Protein AF-A0A9W9ZV77-F1 (afdb_monomer)

Secondary structure (DSSP, 8-state):
--STTHHHHHHHHHHHHHHHHHHHHHHT---HIIIIIHHHH-B-TTT--BSSS-HHHHHHHHHHHHHIIIIIIHHHHHHHHHHHHHHHHHHHHHHHHHHHHHHHHHHHHHS-HHHHHHH--S-----TT---TTHHHHHHHHHH--GGGGG-SS---------HHHHHHHHHHHHHHHHHHHHHHHHHHHHHHHHHHHHHHHHHHT-SSSSSS---------

Organism: NCBI:txid174260

pLDDT: mean 73.41, std 17.07, range [33.72, 95.62]

InterPro domains:
  IPR005821 Ion transport domain [PF00520] (16-92)

Foldseek 3Di:
DPPVVVVVVVVVVVVVVVVVVVVCVLVVDDPCCVPQVVQQVDQDPPPSQRSPNDSVVVVVVSVVSCCCSVPVVVCVVVVVVVVVVVVCVVCVLVVLVVVVVVVVVVVLVPDDPVVCVVPDDPDDDDDPPDDDPCVVVVVVVCVVDVCPVSPPDDDPDPDPPPDPPVCVVVVVVVVVVVVVVVVVVVVVVVVVVVVVVVVVVVVVVVPDDPPPPDDDDDDDDD

Mean predicted aligned error: 20.55 Å

Sequence (222 aa):
MSFLNLLPRIRSTLCFWSLAKTFMMMMGEIDYGTIIVEAKDQSSQETRAPLAPIPGFSATIVCLFCMMVSVLLMNLLVGLAVGDIDSIQRNANMRRLAMQVEFATDIDQRYPRWLRRYFQRSVLVLKPNGKKPLAFLYRMNKMLFPTSDILKEGGNSDDVEEDERGKNNVSAEVAKQREQIKFLQKTVEDQSRLLQEISRQLKQAARPVDTAVNSGQVEIIL

Solvent-accessible surface area (backbone atoms only — not comparable to full-atom values): 13633 Å² total; per-residue (Å²): 133,73,74,78,69,44,58,66,55,52,54,50,52,52,52,50,51,52,52,51,52,53,49,42,39,62,77,65,59,69,66,60,58,67,67,52,56,48,27,65,71,44,55,45,92,89,71,76,47,53,72,46,85,54,62,71,60,52,51,50,52,51,52,54,50,48,49,46,42,65,54,48,48,50,51,49,53,50,50,50,51,49,53,54,48,54,58,48,60,76,43,41,60,60,52,51,51,51,52,52,52,51,52,52,48,56,49,58,71,70,50,58,72,70,57,53,63,72,69,65,68,97,74,84,87,83,63,93,86,56,87,63,89,56,51,63,59,53,55,54,47,45,72,76,53,76,66,74,76,79,75,78,73,86,72,101,64,97,71,88,80,72,53,71,65,58,53,51,52,51,51,52,51,52,52,52,51,55,52,52,50,53,52,51,52,51,52,51,50,53,51,51,52,51,53,51,51,52,52,50,49,50,58,52,68,68,64,73,79,86,88,80,82,86,88,78,89,85,92,82,90,133

Radius of gyration: 41.05 Å; Cα contacts (8 Å, |Δi|>4): 43; chains: 1; bounding box: 77×138×76 Å

Structure (mmCIF, N/CA/C/O backbone):
data_AF-A0A9W9ZV77-F1
#
_entry.id   AF-A0A9W9ZV77-F1
#
loop_
_atom_site.group_PDB
_atom_site.id
_atom_site.type_symbol
_atom_site.label_atom_id
_atom_site.label_alt_id
_atom_site.label_comp_id
_atom_site.label_asym_id
_atom_site.label_entity_id
_atom_site.label_seq_id
_atom_site.pdbx_PDB_ins_code
_atom_site.Cartn_x
_atom_site.Cartn_y
_atom_site.Cartn_z
_atom_site.occupancy
_atom_site.B_iso_or_equiv
_atom_site.auth_seq_id
_atom_site.auth_comp_id
_atom_site.auth_asym_id
_atom_site.auth_atom_id
_atom_site.pdbx_PDB_model_num
ATOM 1 N N . MET A 1 1 ? -9.131 50.337 20.525 1.00 52.34 1 MET A N 1
ATOM 2 C CA . MET A 1 1 ? -9.222 49.719 19.180 1.00 52.34 1 MET A CA 1
ATOM 3 C C . MET A 1 1 ? -8.723 48.264 19.110 1.00 52.34 1 MET A C 1
ATOM 5 O O . MET A 1 1 ? -8.832 47.668 18.049 1.00 52.34 1 MET A O 1
ATOM 9 N N . SER A 1 2 ? -8.250 47.636 20.199 1.00 57.94 2 SER A N 1
ATOM 10 C CA . SER A 1 2 ? -7.632 46.291 20.126 1.00 57.94 2 SER A CA 1
ATOM 11 C C . SER A 1 2 ? -8.557 45.108 20.467 1.00 57.94 2 SER A C 1
ATOM 13 O O . SER A 1 2 ? -8.234 43.977 20.125 1.00 57.94 2 SER A O 1
ATOM 15 N N . PHE A 1 3 ? -9.717 45.339 21.095 1.00 57.66 3 PHE A N 1
ATOM 16 C CA . PHE A 1 3 ? -10.619 44.260 21.542 1.00 57.66 3 PHE A CA 1
ATOM 17 C C . PHE A 1 3 ? -11.540 43.708 20.433 1.00 57.66 3 PHE A C 1
ATOM 19 O O . PHE A 1 3 ? -11.953 42.554 20.497 1.00 57.66 3 PHE A O 1
ATOM 26 N N . LEU A 1 4 ? -11.820 44.490 19.378 1.00 59.72 4 LEU A N 1
ATOM 27 C CA . LEU A 1 4 ? -12.745 44.092 18.302 1.00 59.72 4 LEU A CA 1
ATOM 28 C C . LEU A 1 4 ? -12.129 43.127 17.266 1.00 59.72 4 LEU A C 1
ATOM 30 O O . LEU A 1 4 ? -12.860 42.422 16.580 1.00 59.72 4 LEU A O 1
ATOM 34 N N . ASN A 1 5 ? -10.795 43.052 17.181 1.00 61.06 5 ASN A N 1
ATOM 35 C CA . ASN A 1 5 ? -10.079 42.167 16.248 1.00 61.06 5 ASN A CA 1
ATOM 36 C C . ASN A 1 5 ? -9.784 40.769 16.828 1.00 61.06 5 ASN A C 1
ATOM 38 O O . ASN A 1 5 ? -9.272 39.904 16.116 1.00 61.06 5 ASN A O 1
ATOM 42 N N . LEU A 1 6 ? -10.101 40.525 18.106 1.00 61.94 6 LEU A N 1
ATOM 43 C CA . LEU A 1 6 ? -9.799 39.255 18.778 1.00 61.94 6 LEU A CA 1
ATOM 44 C C . LEU A 1 6 ? -10.917 38.212 18.609 1.00 61.94 6 LEU A C 1
ATOM 46 O O . LEU A 1 6 ? -10.635 37.022 18.490 1.00 61.94 6 LEU A O 1
ATOM 50 N N . LEU A 1 7 ? -12.177 38.651 18.527 1.00 64.69 7 LEU A N 1
ATOM 51 C CA . LEU A 1 7 ? -13.347 37.779 18.356 1.00 64.69 7 LEU A CA 1
ATOM 52 C C . LEU A 1 7 ? -13.276 36.852 17.123 1.00 64.69 7 LEU A C 1
ATOM 54 O O . LEU A 1 7 ? -13.513 35.652 17.291 1.00 64.69 7 LEU A O 1
ATOM 58 N N . PRO A 1 8 ? -12.908 37.316 15.907 1.00 64.25 8 PRO A N 1
ATOM 59 C CA . PRO A 1 8 ? -12.785 36.416 14.758 1.00 64.25 8 PRO A CA 1
ATOM 60 C C . PRO A 1 8 ? -11.608 35.440 14.898 1.00 64.25 8 PRO A C 1
ATOM 62 O O . PRO A 1 8 ? -11.698 34.309 14.423 1.00 64.25 8 PRO A O 1
ATOM 65 N N . ARG A 1 9 ? -10.529 35.839 15.588 1.00 64.81 9 ARG A N 1
ATOM 66 C CA . ARG A 1 9 ? -9.346 34.996 15.823 1.00 64.81 9 ARG A CA 1
ATOM 67 C C . ARG A 1 9 ? -9.614 33.886 16.841 1.00 64.81 9 ARG A C 1
ATOM 69 O O . ARG A 1 9 ? -9.134 32.778 16.658 1.00 64.81 9 ARG A O 1
ATOM 76 N N . ILE A 1 10 ? -10.399 34.168 17.879 1.00 67.25 10 ILE A N 1
ATOM 77 C CA . ILE A 1 10 ? -10.813 33.172 18.880 1.00 67.25 10 ILE A CA 1
ATOM 78 C C . ILE A 1 10 ? -11.815 32.187 18.265 1.00 67.25 10 ILE A C 1
ATOM 80 O O . ILE A 1 10 ? -11.724 30.980 18.470 1.00 67.25 10 ILE A O 1
ATOM 84 N N . ARG A 1 11 ? -12.757 32.682 17.454 1.00 69.31 11 ARG A N 1
ATOM 85 C CA . ARG A 1 11 ? -13.759 31.834 16.797 1.00 69.31 11 ARG A CA 1
ATOM 86 C C . ARG A 1 11 ? -13.139 30.893 15.756 1.00 69.31 11 ARG A C 1
ATOM 88 O O . ARG A 1 11 ? -13.587 29.753 15.641 1.00 69.31 11 ARG A O 1
ATOM 95 N N . SER A 1 12 ? -12.097 31.323 15.038 1.00 72.50 12 SER A N 1
ATOM 96 C CA . SER A 1 12 ? -11.388 30.459 14.085 1.00 72.50 12 SER A CA 1
ATOM 97 C C . SER A 1 12 ? -10.532 29.390 14.770 1.00 72.50 12 SER A C 1
ATOM 99 O O . SER A 1 12 ? -10.535 28.244 14.321 1.00 72.50 12 SER A O 1
ATOM 101 N N . THR A 1 13 ? -9.860 29.708 15.884 1.00 78.69 13 THR A N 1
ATOM 102 C CA . THR A 1 13 ? -9.089 28.712 16.648 1.00 78.69 13 THR A CA 1
ATOM 103 C C . THR A 1 13 ? -9.984 27.678 17.326 1.00 78.69 13 THR A C 1
ATOM 105 O O . THR A 1 13 ? -9.620 26.506 17.350 1.00 78.69 13 THR A O 1
ATOM 108 N N . LEU A 1 14 ? -11.172 28.070 17.801 1.00 79.75 14 LEU A N 1
ATOM 109 C CA . LEU A 1 14 ? -12.192 27.156 18.336 1.00 79.75 14 LEU A CA 1
ATOM 110 C C . LEU A 1 14 ? -12.696 26.166 17.274 1.00 79.75 14 LEU A C 1
ATOM 112 O O . LEU A 1 14 ? -12.783 24.971 17.543 1.00 79.75 14 LEU A O 1
ATOM 116 N N . CYS A 1 15 ? -12.976 26.647 16.057 1.00 83.00 15 CYS A N 1
ATOM 117 C CA . CYS A 1 15 ? -13.369 25.791 14.930 1.00 83.00 15 CYS A CA 1
ATOM 118 C C . CYS A 1 15 ? -12.255 24.822 14.518 1.00 83.00 15 CYS A C 1
ATOM 120 O O . CYS A 1 15 ? -12.512 23.652 14.243 1.00 83.00 15 CYS A O 1
ATOM 122 N N . PHE A 1 16 ? -11.005 25.290 14.492 1.00 87.50 16 PHE A N 1
ATOM 123 C CA . PHE A 1 16 ? -9.868 24.417 14.215 1.00 87.50 16 PHE A CA 1
ATOM 124 C C . PHE A 1 16 ? -9.719 23.333 15.289 1.00 87.50 16 PHE A C 1
ATOM 126 O O . PHE A 1 16 ? -9.552 22.162 14.960 1.00 87.50 16 PHE A O 1
ATOM 133 N N . TRP A 1 17 ? -9.858 23.699 16.566 1.00 84.81 17 TRP A N 1
ATOM 134 C CA . TRP A 1 17 ? -9.823 22.752 17.679 1.00 84.81 17 TRP A CA 1
ATOM 135 C C . TRP A 1 17 ? -10.943 21.712 17.612 1.00 84.81 17 TRP A C 1
ATOM 137 O O . TRP A 1 17 ? -10.690 20.535 17.866 1.00 84.81 17 TRP A O 1
ATOM 147 N N . SER A 1 18 ? -12.162 22.105 17.230 1.00 84.38 18 SER A N 1
ATOM 148 C CA . SER A 1 18 ? -13.260 21.149 17.063 1.00 84.38 18 SER A CA 1
ATOM 149 C C . SER A 1 18 ? -13.019 20.204 15.885 1.00 84.38 18 SER A C 1
ATOM 151 O O . SER A 1 18 ? -13.226 19.004 16.029 1.00 84.38 18 SER A O 1
ATOM 153 N N . LEU A 1 19 ? -12.518 20.713 14.751 1.00 86.75 19 LEU A N 1
ATOM 154 C CA . LEU A 1 19 ? -12.163 19.888 13.589 1.00 86.75 19 LEU A CA 1
ATOM 155 C C . LEU A 1 19 ? 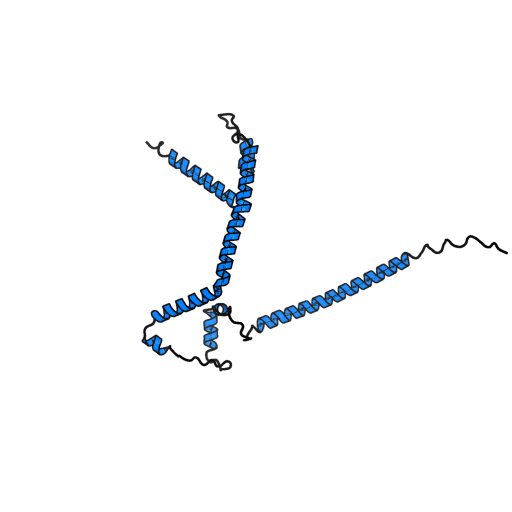-11.046 18.893 13.918 1.00 86.75 19 LEU A C 1
ATOM 157 O O . LEU A 1 19 ? -11.154 17.716 13.583 1.00 86.75 19 LEU A O 1
ATOM 161 N N . ALA A 1 20 ? -10.004 19.345 14.617 1.00 87.56 20 ALA A N 1
ATOM 162 C CA . ALA A 1 20 ? -8.919 18.484 15.071 1.00 87.56 20 ALA A CA 1
ATOM 163 C C . ALA A 1 20 ? -9.427 17.399 16.034 1.00 87.56 20 ALA A C 1
ATOM 165 O O . ALA A 1 20 ? -9.044 16.238 15.905 1.00 87.56 20 ALA A O 1
ATOM 166 N N . LYS A 1 21 ? -10.345 17.741 16.950 1.00 84.62 21 LYS A N 1
ATOM 167 C CA . LYS A 1 21 ? -10.961 16.767 17.863 1.00 84.62 21 LYS A CA 1
ATOM 168 C C . LYS A 1 21 ? -11.800 15.727 17.113 1.00 84.62 21 LYS A C 1
ATOM 170 O O . LYS A 1 21 ? -11.692 14.545 17.420 1.00 84.62 21 LYS A O 1
ATOM 175 N N . THR A 1 22 ? -12.572 16.124 16.098 1.00 85.75 22 THR A N 1
ATOM 176 C CA . THR A 1 22 ? -13.299 15.180 15.228 1.00 85.75 22 THR A CA 1
ATOM 177 C C . THR A 1 22 ? -12.348 14.301 14.409 1.00 85.75 22 THR A C 1
ATOM 179 O O . THR A 1 22 ? -12.639 13.128 14.196 1.00 85.75 22 THR A O 1
ATOM 182 N N . PHE A 1 23 ? -11.194 14.824 13.988 1.00 86.56 23 PHE A N 1
ATOM 183 C CA . PHE A 1 23 ? -10.181 14.047 13.270 1.00 86.56 23 PHE A CA 1
ATOM 184 C C . PHE A 1 23 ? -9.497 13.000 14.163 1.00 86.56 23 PHE A C 1
ATOM 186 O O . PHE A 1 23 ? -9.336 11.855 13.749 1.00 86.56 23 PHE A O 1
ATOM 193 N N . MET A 1 24 ? -9.169 13.348 15.411 1.00 85.75 24 MET A N 1
ATOM 194 C CA . MET A 1 24 ? -8.685 12.374 16.403 1.00 85.75 24 MET A CA 1
ATOM 195 C C . MET A 1 24 ? -9.738 11.300 16.694 1.00 85.75 24 MET A C 1
ATOM 197 O O . MET A 1 24 ? -9.433 10.108 16.708 1.00 85.75 24 MET A O 1
ATOM 201 N N . MET A 1 25 ? -11.005 11.711 16.794 1.00 85.62 25 MET A N 1
ATOM 202 C CA . MET A 1 25 ? -12.133 10.788 16.910 1.00 85.62 25 MET A CA 1
ATOM 203 C C . MET A 1 25 ? -12.244 9.856 15.688 1.00 85.62 25 MET A C 1
ATOM 205 O O . MET A 1 25 ? -12.611 8.694 15.840 1.00 85.62 25 MET A O 1
ATOM 209 N N . MET A 1 26 ? -11.865 10.328 14.490 1.00 83.88 26 MET A N 1
ATOM 210 C CA . MET A 1 26 ? -11.776 9.512 13.273 1.00 83.88 26 MET A CA 1
ATOM 211 C C . MET A 1 26 ? -10.620 8.508 13.256 1.00 83.88 26 MET A C 1
ATOM 213 O O . MET A 1 26 ? -10.779 7.437 12.671 1.00 83.88 26 MET A O 1
ATOM 217 N N . MET A 1 27 ? -9.488 8.806 13.899 1.00 84.81 27 MET A N 1
ATOM 218 C CA . MET A 1 27 ? -8.401 7.832 14.076 1.00 84.81 27 MET A CA 1
ATOM 219 C C . MET A 1 27 ? -8.752 6.710 15.065 1.00 84.81 27 MET A C 1
ATOM 221 O O . MET A 1 27 ? -8.044 5.708 15.118 1.00 84.81 27 MET A O 1
ATOM 225 N N . GLY A 1 28 ? -9.849 6.851 15.816 1.00 79.50 28 GLY A N 1
ATOM 226 C CA . GLY A 1 28 ? -10.309 5.870 16.801 1.00 79.50 28 GLY A CA 1
ATOM 227 C C . GLY A 1 28 ? -10.110 6.301 18.254 1.00 79.50 28 GLY A C 1
ATOM 228 O O . GLY A 1 28 ? -10.489 5.559 19.157 1.00 79.50 28 GLY A O 1
ATOM 229 N N . GLU A 1 29 ? -9.576 7.500 18.506 1.00 80.94 29 GLU A N 1
ATOM 230 C CA . GLU A 1 29 ? -9.468 8.057 19.856 1.00 80.94 29 GLU A CA 1
ATOM 231 C C . GLU A 1 29 ? -10.780 8.752 20.250 1.00 80.94 29 GLU A C 1
ATOM 233 O O . GLU A 1 29 ? -10.989 9.944 20.014 1.00 80.94 29 GLU A O 1
ATOM 238 N N . ILE A 1 30 ? -11.701 7.986 20.842 1.00 81.00 30 ILE A N 1
ATOM 239 C CA . ILE A 1 30 ? -12.976 8.499 21.358 1.00 81.00 30 ILE A CA 1
ATOM 240 C C . ILE A 1 30 ? -12.913 8.578 22.882 1.00 81.00 30 ILE A C 1
ATOM 242 O O . ILE A 1 30 ? -12.961 7.565 23.576 1.00 81.00 30 ILE A O 1
ATOM 246 N N . ASP A 1 31 ? -12.891 9.796 23.413 1.00 78.81 31 ASP A N 1
ATOM 247 C CA . ASP A 1 31 ? -13.000 10.040 24.851 1.00 78.81 31 ASP A CA 1
ATOM 248 C C . ASP A 1 31 ? -14.469 10.228 25.263 1.00 78.81 31 ASP A C 1
ATOM 250 O O . ASP A 1 31 ? -14.969 11.337 25.437 1.00 78.81 31 ASP A O 1
ATOM 254 N N . TYR A 1 32 ? -15.201 9.118 25.363 1.00 73.12 32 TYR A N 1
ATOM 255 C CA . TYR A 1 32 ? -16.627 9.129 25.715 1.00 73.12 32 TYR A CA 1
ATOM 256 C C . TYR A 1 32 ? -16.893 9.697 27.123 1.00 73.12 32 TYR A C 1
ATOM 258 O O . TYR A 1 32 ? -17.949 10.292 27.367 1.00 73.12 32 TYR A O 1
ATOM 266 N N . GLY A 1 33 ? -15.933 9.531 28.040 1.00 69.75 33 GLY A N 1
ATOM 267 C CA . GLY A 1 33 ? -16.035 9.985 29.426 1.00 69.75 33 GLY A CA 1
ATOM 268 C C . GLY A 1 33 ? -16.170 11.502 29.520 1.00 69.75 33 GLY A C 1
ATOM 269 O O . GLY A 1 33 ? -17.106 11.997 30.147 1.00 69.75 33 GLY A O 1
ATOM 270 N N . THR A 1 34 ? -15.316 12.241 28.818 1.00 69.44 34 THR A N 1
ATOM 271 C CA . THR A 1 34 ? -15.355 13.712 28.854 1.00 69.44 34 THR A CA 1
ATOM 272 C C . THR A 1 34 ? -16.500 14.302 28.027 1.00 69.44 34 THR A C 1
ATOM 274 O O . THR A 1 34 ? -17.020 15.366 28.353 1.00 69.44 34 THR A O 1
ATOM 277 N N . ILE A 1 35 ? -16.948 13.614 26.967 1.00 72.31 35 ILE A N 1
ATOM 278 C CA . ILE A 1 35 ? -17.969 14.147 26.046 1.00 72.31 35 ILE A CA 1
ATOM 279 C C . ILE A 1 35 ? -19.396 13.978 26.592 1.00 72.31 35 ILE A C 1
ATOM 281 O O . ILE A 1 35 ? -20.229 14.859 26.384 1.00 72.31 35 ILE A O 1
ATOM 285 N N . ILE A 1 36 ? -19.708 12.856 27.257 1.00 68.81 36 ILE A N 1
ATOM 286 C CA . ILE A 1 36 ? -21.085 12.545 27.693 1.00 68.81 36 ILE A CA 1
ATOM 287 C C . ILE A 1 36 ? -21.219 12.438 29.212 1.00 68.81 36 ILE A C 1
ATOM 289 O O . ILE A 1 36 ? -22.209 12.926 29.755 1.00 68.81 36 ILE A O 1
ATOM 293 N N . VAL A 1 37 ? -20.264 11.810 29.905 1.00 66.19 37 VAL A N 1
ATOM 294 C CA . VAL A 1 37 ? -20.368 11.594 31.361 1.00 66.19 37 VAL A CA 1
ATOM 295 C C . VAL A 1 37 ? -20.084 12.895 32.106 1.00 66.19 37 VAL A C 1
ATOM 297 O O . VAL A 1 37 ? -20.903 13.340 32.905 1.00 66.19 37 VAL A O 1
ATOM 300 N N . GLU A 1 38 ? -18.997 13.577 31.761 1.00 64.69 38 GLU A N 1
ATOM 301 C CA . GLU A 1 38 ? -18.629 14.848 32.388 1.00 64.69 38 GLU A CA 1
ATOM 302 C C . GLU A 1 38 ? -19.576 15.998 31.992 1.00 64.69 38 GLU A C 1
ATOM 304 O O . GLU A 1 38 ? -19.940 16.824 32.826 1.00 64.69 38 GLU A O 1
ATOM 309 N N . ALA A 1 39 ? -20.094 15.996 30.758 1.00 63.81 39 ALA A N 1
ATOM 310 C CA . ALA A 1 39 ? -21.102 16.959 30.292 1.00 63.81 39 ALA A CA 1
ATOM 311 C C . ALA A 1 39 ? -22.500 16.765 30.918 1.00 63.81 39 ALA A C 1
ATOM 313 O O . ALA A 1 39 ? -23.345 17.661 30.839 1.00 63.81 39 ALA A O 1
ATOM 314 N N . LYS A 1 40 ? -22.764 15.592 31.511 1.00 57.84 40 LYS A N 1
ATOM 315 C CA . LYS A 1 40 ? -23.997 15.300 32.255 1.00 57.84 40 LYS A CA 1
ATOM 316 C C . LYS A 1 40 ? -23.913 15.795 33.702 1.00 57.84 40 LYS A C 1
ATOM 318 O O . LYS A 1 40 ? -24.926 16.251 34.228 1.00 57.84 40 LYS A O 1
ATOM 323 N N . ASP A 1 41 ? -22.728 15.728 34.307 1.00 57.75 41 ASP A N 1
ATOM 324 C CA . ASP A 1 41 ? -22.494 16.124 35.701 1.00 57.75 41 ASP A CA 1
ATOM 325 C C . ASP A 1 41 ? -22.128 17.615 35.847 1.00 57.75 41 ASP A C 1
ATOM 327 O O . ASP A 1 41 ? -22.391 18.223 36.887 1.00 57.75 41 ASP A O 1
ATOM 331 N N . GLN A 1 42 ? -21.592 18.250 34.798 1.00 54.41 42 GLN A N 1
ATOM 332 C CA . GLN A 1 42 ? -21.339 19.691 34.779 1.00 54.41 42 GLN A CA 1
ATOM 333 C C . GLN A 1 42 ? -22.616 20.475 34.428 1.00 54.41 42 GLN A C 1
ATOM 335 O O . GLN A 1 42 ? -23.046 20.553 33.277 1.00 54.41 42 GLN A O 1
ATOM 340 N N . SER A 1 43 ? -23.217 21.106 35.439 1.00 52.75 43 SER A N 1
ATOM 341 C CA . SER A 1 43 ? -24.228 22.153 35.264 1.00 52.75 43 SER A CA 1
ATOM 342 C C . SER A 1 43 ? -23.546 23.518 35.249 1.00 52.75 43 SER A C 1
ATOM 344 O O . SER A 1 43 ? -22.794 23.858 36.161 1.00 52.75 43 SER A O 1
ATOM 346 N N . SER A 1 44 ? -23.848 24.336 34.242 1.00 49.53 44 SER A N 1
ATOM 347 C CA . SER A 1 44 ? -23.359 25.716 34.151 1.00 49.53 44 SER A CA 1
ATOM 348 C C . SER A 1 44 ? -23.764 26.532 35.394 1.00 49.53 44 SER A C 1
ATOM 350 O O . SER A 1 44 ? -24.949 26.652 35.718 1.00 49.53 44 SER A O 1
ATOM 352 N N . GLN A 1 45 ? -22.770 27.090 36.100 1.00 49.16 45 GLN A N 1
ATOM 353 C CA . GLN A 1 45 ? -22.944 27.798 37.379 1.00 49.16 45 GLN A CA 1
ATOM 354 C C . GLN A 1 45 ? -23.774 29.092 37.250 1.00 49.16 45 GLN A C 1
ATOM 356 O O . GLN A 1 45 ? -24.348 29.543 38.237 1.00 49.16 45 GLN A O 1
ATOM 361 N N . GLU A 1 46 ? -23.915 29.643 36.038 1.00 53.38 46 GLU A N 1
ATOM 362 C CA . GLU A 1 46 ? -24.690 30.868 35.786 1.00 53.38 46 GLU A CA 1
ATOM 363 C C . GLU A 1 46 ? -26.113 30.642 35.246 1.00 53.38 46 GLU A C 1
ATOM 365 O O . GLU A 1 46 ? -26.951 31.527 35.382 1.00 53.38 46 GLU A O 1
ATOM 370 N N . THR A 1 47 ? -26.437 29.491 34.638 1.00 52.25 47 THR A N 1
ATOM 371 C CA . THR A 1 47 ? -27.742 29.294 33.952 1.00 52.25 47 THR A CA 1
ATOM 372 C C . THR A 1 47 ? -28.530 28.066 34.435 1.00 52.25 47 THR A C 1
ATOM 374 O O . THR A 1 47 ? -29.701 27.933 34.090 1.00 52.25 47 THR A O 1
ATOM 377 N N . ARG A 1 48 ? -27.954 27.172 35.264 1.00 48.56 48 ARG A N 1
ATOM 378 C CA . ARG A 1 48 ? -28.587 25.893 35.688 1.00 48.56 48 ARG A CA 1
ATOM 379 C C . ARG A 1 48 ? -29.099 25.031 34.520 1.00 48.56 48 ARG A C 1
ATOM 381 O O . ARG A 1 48 ? -29.966 24.180 34.704 1.00 48.56 48 ARG A O 1
ATOM 388 N N . ALA A 1 49 ? -28.570 25.246 33.318 1.00 50.34 49 ALA A N 1
ATOM 389 C CA . ALA A 1 49 ? -28.887 24.434 32.158 1.00 50.34 49 ALA A CA 1
ATOM 390 C C . ALA A 1 49 ? -27.847 23.305 32.041 1.00 50.34 49 ALA A C 1
ATOM 392 O O . ALA A 1 49 ? -26.641 23.588 32.128 1.00 50.34 49 ALA A O 1
ATOM 393 N N . PRO A 1 50 ? -28.282 22.045 31.851 1.00 56.34 50 PRO A N 1
ATOM 394 C CA . PRO A 1 50 ? -27.371 20.941 31.579 1.00 56.34 50 PRO A CA 1
ATOM 395 C C . PRO A 1 50 ? -26.628 21.194 30.259 1.00 56.34 50 PRO A C 1
ATOM 397 O O . PRO A 1 50 ? -27.250 21.560 29.260 1.00 56.34 50 PRO A O 1
ATOM 400 N N . LEU A 1 51 ? -25.303 20.995 30.248 1.00 60.09 51 LEU A N 1
ATOM 401 C CA . LEU A 1 51 ? -24.463 21.161 29.050 1.00 60.09 51 LEU A CA 1
ATOM 402 C C . LEU A 1 51 ? -24.888 20.212 27.915 1.00 60.09 51 LEU A C 1
ATOM 404 O O . LEU A 1 51 ? -24.783 20.560 26.739 1.00 60.09 51 LEU A O 1
ATOM 408 N N . ALA A 1 52 ? -25.432 19.045 28.267 1.00 62.16 52 ALA A N 1
ATOM 409 C CA . ALA A 1 52 ? -26.119 18.139 27.356 1.00 62.16 52 ALA A CA 1
ATOM 410 C C . ALA A 1 52 ? -27.644 18.186 27.601 1.00 62.16 52 ALA A C 1
ATOM 412 O O . ALA A 1 52 ? -28.144 17.453 28.458 1.00 62.16 52 ALA A O 1
ATOM 413 N N . PRO A 1 53 ? -28.418 18.993 26.849 1.00 60.03 53 PRO A N 1
ATOM 414 C CA . PRO A 1 53 ? -29.862 19.123 27.060 1.00 60.03 53 PRO A CA 1
ATOM 415 C C . PRO A 1 53 ? -30.638 17.808 26.851 1.00 60.03 53 PRO A C 1
ATOM 417 O O . PRO A 1 53 ? -31.722 17.656 27.407 1.00 60.03 53 PRO A O 1
ATOM 420 N N . ILE A 1 54 ? -30.090 16.845 26.086 1.00 67.12 54 ILE A N 1
ATOM 421 C CA . ILE A 1 54 ? -30.669 15.503 25.878 1.00 67.12 54 ILE A CA 1
ATOM 422 C C . ILE A 1 54 ? -29.546 14.443 25.762 1.00 67.12 54 ILE A C 1
ATOM 424 O O . ILE A 1 54 ? -29.044 14.192 24.660 1.00 67.12 54 ILE A O 1
ATOM 428 N N . PRO A 1 55 ? -29.142 13.774 26.860 1.00 69.31 55 PRO A N 1
ATOM 429 C CA . PRO A 1 55 ? -28.006 12.845 26.843 1.00 69.31 55 PRO A CA 1
ATOM 430 C C . PRO A 1 55 ? -28.248 11.596 25.977 1.00 69.31 55 PRO A C 1
ATOM 432 O O . PRO A 1 55 ? -27.323 11.117 25.326 1.00 69.31 55 PRO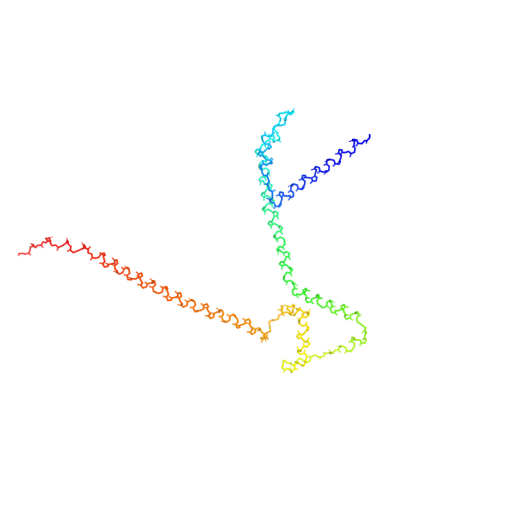 A O 1
ATOM 435 N N . GLY A 1 56 ? -29.488 11.095 25.901 1.00 76.62 56 GLY A N 1
ATOM 436 C CA . GLY A 1 56 ? -29.818 9.909 25.095 1.00 76.62 56 GLY A CA 1
ATOM 437 C C . GLY A 1 56 ? -29.715 10.141 23.582 1.00 76.62 56 GLY A C 1
ATOM 438 O O . GLY A 1 56 ? -29.201 9.297 22.847 1.00 76.62 56 GLY A O 1
ATOM 439 N N . PHE A 1 57 ? -30.145 11.314 23.111 1.00 80.56 57 PHE A N 1
ATOM 440 C CA . PHE A 1 57 ? -30.048 11.681 21.698 1.00 80.56 57 PHE A CA 1
ATOM 441 C C . PHE A 1 57 ? -28.590 11.927 21.282 1.00 80.56 57 PHE A C 1
ATOM 443 O O . PHE A 1 57 ? -28.155 11.426 20.247 1.00 80.56 57 PHE A O 1
ATOM 450 N N . SER A 1 58 ? -27.809 12.606 22.131 1.00 80.69 58 SER A N 1
ATOM 451 C CA . SER A 1 58 ? -26.371 12.820 21.907 1.00 80.69 58 SER A CA 1
ATOM 452 C C . SER A 1 58 ? -25.595 11.497 21.825 1.00 80.69 58 SER A C 1
ATOM 454 O O . SER A 1 58 ? -24.840 11.281 20.877 1.00 80.69 58 SER A O 1
ATOM 456 N N . ALA A 1 59 ? -25.854 10.556 22.742 1.00 80.94 59 ALA A N 1
ATOM 457 C CA . ALA A 1 59 ? -25.242 9.226 22.707 1.00 80.94 59 ALA A CA 1
ATOM 458 C C . ALA A 1 59 ? -25.598 8.445 21.429 1.00 80.94 59 ALA A C 1
ATOM 460 O O . ALA A 1 59 ? -24.743 7.769 20.856 1.00 80.94 5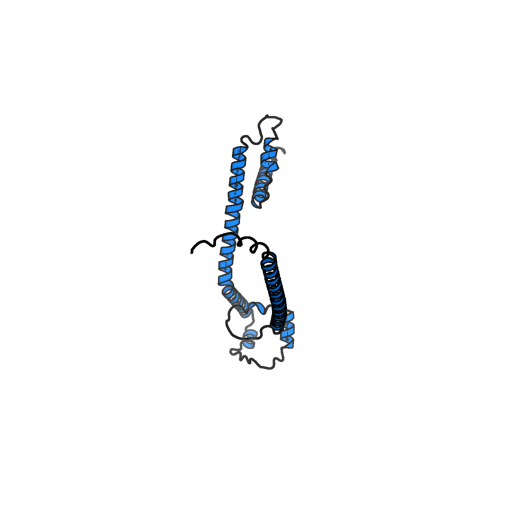9 ALA A O 1
ATOM 461 N N . THR A 1 60 ? -26.835 8.584 20.941 1.00 85.62 60 THR A N 1
ATOM 462 C CA . THR A 1 60 ? -27.281 7.956 19.686 1.00 85.62 60 THR A CA 1
ATOM 463 C C . THR A 1 60 ? -26.531 8.521 18.478 1.00 85.62 60 THR A C 1
ATOM 465 O O . THR A 1 60 ? -26.068 7.756 17.632 1.00 85.62 60 THR A O 1
ATOM 468 N N . ILE A 1 61 ? -26.351 9.845 18.412 1.00 85.69 61 ILE A N 1
ATOM 469 C CA . ILE A 1 61 ? -25.579 10.502 17.345 1.00 85.69 61 ILE A CA 1
ATOM 470 C C . ILE A 1 61 ? -24.113 10.063 17.379 1.00 85.69 61 ILE A C 1
ATOM 472 O O . ILE A 1 61 ? -23.560 9.730 16.334 1.00 85.69 61 ILE A O 1
ATOM 476 N N . VAL A 1 62 ? -23.492 10.023 18.562 1.00 83.25 62 VAL A N 1
ATOM 477 C CA . VAL A 1 62 ? -22.102 9.568 18.722 1.00 83.25 62 VAL A CA 1
ATOM 478 C C . VAL A 1 62 ? -21.951 8.111 18.283 1.00 83.25 62 VAL A C 1
ATOM 480 O O . VAL A 1 62 ? -21.029 7.799 17.538 1.00 83.25 62 VAL A O 1
ATOM 483 N N . CYS A 1 63 ? -22.880 7.229 18.658 1.00 85.00 63 CYS A N 1
ATOM 484 C CA . CYS A 1 63 ? -22.870 5.825 18.238 1.00 85.00 63 CYS A CA 1
ATOM 485 C C . CYS A 1 63 ? -22.980 5.670 16.709 1.00 85.00 63 CYS A C 1
ATOM 487 O O . CYS A 1 63 ? -22.186 4.951 16.099 1.00 85.00 63 CYS A O 1
ATOM 489 N N . LEU A 1 64 ? -23.912 6.392 16.074 1.00 87.69 64 LEU A N 1
ATOM 490 C CA . LEU A 1 64 ? -24.056 6.404 14.613 1.00 87.69 64 LEU A CA 1
ATOM 491 C C . LEU A 1 64 ? -22.814 6.961 13.911 1.00 87.69 64 LEU A C 1
ATOM 493 O O . LEU A 1 64 ? -22.381 6.407 12.900 1.00 87.69 64 LEU A O 1
ATOM 497 N N . PHE A 1 65 ? -22.224 8.027 14.452 1.00 86.38 65 PHE A N 1
ATOM 498 C CA . PHE A 1 65 ? -20.985 8.603 13.941 1.00 86.38 65 PHE A CA 1
ATOM 499 C C . PHE A 1 65 ? -19.827 7.600 14.018 1.00 86.38 65 PHE A C 1
ATOM 501 O O . PHE A 1 65 ? -19.138 7.396 13.020 1.00 86.38 65 PHE A O 1
ATOM 508 N N . CYS A 1 66 ? -19.661 6.908 15.151 1.00 83.62 66 CYS A N 1
ATOM 509 C CA . CYS A 1 66 ? -18.656 5.855 15.306 1.00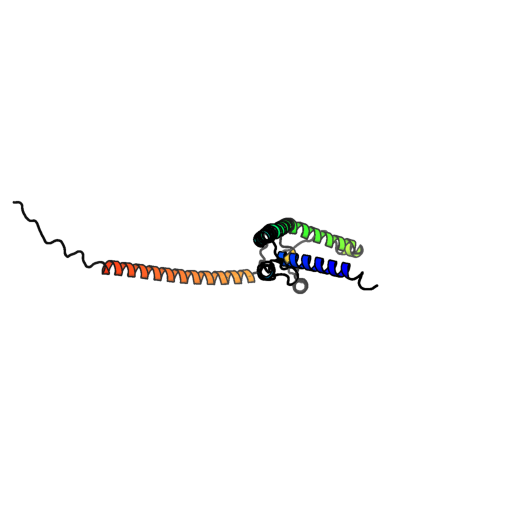 83.62 66 CYS A CA 1
ATOM 510 C C . CYS A 1 66 ? -18.882 4.705 14.320 1.00 83.62 66 CYS A C 1
ATOM 512 O O . CYS A 1 66 ? -17.936 4.265 13.678 1.00 83.62 66 CYS A O 1
ATOM 514 N N . MET A 1 67 ? -20.124 4.246 14.132 1.00 85.56 67 MET A N 1
ATOM 515 C CA . MET A 1 67 ? -20.412 3.206 13.139 1.00 85.56 67 MET A CA 1
ATOM 516 C C . MET A 1 67 ? -20.076 3.658 11.713 1.00 85.56 67 MET A C 1
ATOM 518 O O . MET A 1 67 ? -19.437 2.911 10.979 1.00 85.56 67 MET A O 1
ATOM 522 N N . MET A 1 68 ? -20.430 4.884 11.319 1.00 85.88 68 MET A N 1
ATOM 523 C CA . MET A 1 68 ? -20.052 5.417 10.005 1.00 85.88 68 MET A CA 1
ATOM 524 C C . MET A 1 68 ? -18.531 5.498 9.825 1.00 85.88 68 MET A C 1
ATOM 526 O O . MET A 1 68 ? -17.994 5.041 8.820 1.00 85.88 68 MET A O 1
ATOM 530 N N . VAL A 1 69 ? -17.820 6.060 10.795 1.00 84.75 69 VAL A N 1
ATOM 531 C CA . VAL A 1 69 ? -16.375 6.293 10.701 1.00 84.75 69 VAL A CA 1
ATOM 532 C C . VAL A 1 69 ? -15.576 4.991 10.774 1.00 84.75 69 VAL A C 1
ATOM 534 O O . VAL A 1 69 ? -14.727 4.733 9.922 1.00 84.75 69 VAL A O 1
ATOM 537 N N . SER A 1 70 ? -15.863 4.145 11.762 1.00 79.69 70 SER A N 1
ATOM 538 C CA . SER A 1 70 ? -15.129 2.900 11.984 1.00 79.69 70 SER A CA 1
ATOM 539 C C . SER A 1 70 ? -15.469 1.832 10.947 1.00 79.69 70 SER A C 1
ATOM 541 O O . SER A 1 70 ? -14.586 1.068 10.568 1.00 79.69 70 SER A O 1
ATOM 543 N N . VAL A 1 71 ? -16.718 1.768 10.465 1.00 82.94 71 VAL A N 1
ATOM 544 C CA . VAL A 1 71 ? -17.152 0.708 9.539 1.00 82.94 71 VAL A CA 1
ATOM 545 C C . VAL A 1 71 ? -17.160 1.165 8.085 1.00 82.94 71 VAL A C 1
ATOM 547 O O . VAL A 1 71 ? -16.744 0.395 7.228 1.00 82.94 71 VAL A O 1
ATOM 550 N N . LEU A 1 72 ? -17.612 2.377 7.752 1.00 84.44 72 LEU A N 1
ATOM 551 C CA . LEU A 1 72 ? -17.674 2.799 6.344 1.00 84.44 72 LEU A CA 1
ATOM 552 C C . LEU A 1 72 ? -16.347 3.392 5.885 1.00 84.44 72 LEU A C 1
ATOM 554 O O . LEU A 1 72 ? -15.831 2.982 4.852 1.00 84.44 72 LEU A O 1
ATOM 558 N N . LEU A 1 73 ? -15.776 4.329 6.646 1.00 85.25 73 LEU A N 1
ATOM 559 C CA . LEU A 1 73 ? -14.582 5.049 6.200 1.00 85.25 73 LEU A CA 1
ATOM 560 C C . LEU A 1 73 ? -13.340 4.160 6.161 1.00 85.25 73 LEU A C 1
ATOM 562 O O . LEU A 1 73 ? -12.678 4.117 5.127 1.00 85.25 73 LEU A O 1
ATOM 566 N N . MET A 1 74 ? -13.054 3.392 7.216 1.00 87.00 74 MET A N 1
ATOM 567 C CA . MET A 1 74 ? -11.889 2.494 7.209 1.00 87.00 74 MET A CA 1
ATOM 568 C C . MET A 1 74 ? -12.006 1.395 6.148 1.00 87.00 74 MET A C 1
ATOM 570 O O . MET A 1 74 ? -11.063 1.172 5.392 1.00 87.00 74 MET A O 1
ATOM 574 N N . ASN A 1 75 ? -13.171 0.757 6.019 1.00 87.38 75 ASN A N 1
ATOM 575 C CA . ASN A 1 75 ? -13.344 -0.316 5.038 1.00 87.38 75 ASN A CA 1
ATOM 576 C C . ASN A 1 75 ? -13.358 0.204 3.594 1.00 87.38 75 ASN A C 1
ATOM 578 O O . ASN A 1 75 ? -12.860 -0.479 2.703 1.00 87.38 75 ASN A O 1
ATOM 582 N N . LEU A 1 76 ? -13.872 1.414 3.349 1.00 89.19 76 LEU A N 1
ATOM 583 C CA . LEU A 1 76 ? -13.828 2.038 2.026 1.00 89.19 76 LEU A CA 1
ATOM 584 C C . LEU A 1 76 ? -12.405 2.466 1.654 1.00 89.19 76 LEU A C 1
ATOM 586 O O . LEU A 1 76 ? -11.970 2.201 0.539 1.00 89.19 76 LEU A O 1
ATOM 590 N N . LEU A 1 77 ? -11.670 3.099 2.574 1.00 89.62 77 LEU A N 1
ATOM 591 C CA . LEU A 1 77 ? -10.293 3.537 2.327 1.00 89.62 77 LEU A CA 1
ATOM 592 C C . LEU A 1 77 ? -9.371 2.346 2.066 1.00 89.62 77 LEU A C 1
ATOM 594 O O . LEU A 1 77 ? -8.596 2.372 1.113 1.00 89.62 77 LEU A O 1
ATOM 598 N N . VAL A 1 78 ? -9.494 1.282 2.866 1.00 92.00 78 VAL A N 1
ATOM 599 C CA . VAL A 1 78 ? -8.741 0.042 2.648 1.00 92.00 78 VAL A CA 1
ATOM 600 C C . VAL A 1 78 ? -9.188 -0.637 1.354 1.00 92.00 78 VAL A C 1
ATOM 602 O O . VAL A 1 78 ? -8.339 -1.063 0.581 1.00 92.00 78 VAL A O 1
ATOM 605 N N . GLY A 1 79 ? -10.491 -0.692 1.066 1.00 92.56 79 GLY A N 1
ATOM 606 C CA . GLY A 1 79 ? -11.017 -1.293 -0.163 1.00 92.56 79 GLY A CA 1
ATOM 607 C C . GLY A 1 79 ? -10.540 -0.590 -1.439 1.00 92.56 79 GLY A C 1
ATOM 608 O O . GLY A 1 79 ? -10.148 -1.259 -2.393 1.00 92.56 79 GLY A O 1
ATOM 609 N N . LEU A 1 80 ? -10.511 0.746 -1.441 1.00 91.31 80 LEU A N 1
ATOM 610 C CA . LEU A 1 80 ? -9.966 1.541 -2.544 1.00 91.31 80 LEU A CA 1
ATOM 611 C C . LEU A 1 80 ? -8.453 1.363 -2.666 1.00 91.31 80 LEU A C 1
ATOM 613 O O . LEU A 1 80 ? -7.966 1.078 -3.753 1.00 91.31 80 LEU A O 1
ATOM 617 N N . ALA A 1 81 ? -7.718 1.449 -1.554 1.00 95.19 81 ALA A N 1
ATOM 618 C CA . ALA A 1 81 ? -6.269 1.271 -1.562 1.00 95.19 81 ALA A CA 1
ATOM 619 C C . ALA A 1 81 ? -5.863 -0.124 -2.059 1.00 95.19 81 ALA A C 1
ATOM 621 O O . ALA A 1 81 ? -4.939 -0.248 -2.858 1.00 95.19 81 ALA A O 1
ATOM 622 N N . VAL A 1 82 ? -6.565 -1.175 -1.628 1.00 93.25 82 VAL A N 1
ATOM 623 C CA . VAL A 1 82 ? -6.319 -2.546 -2.090 1.00 93.25 82 VAL A CA 1
ATOM 624 C C . VAL A 1 82 ? -6.671 -2.684 -3.569 1.00 93.25 82 VAL A C 1
ATOM 626 O O . VAL A 1 82 ? -5.874 -3.249 -4.307 1.00 93.25 82 VAL A O 1
ATOM 629 N N . GLY A 1 83 ? -7.798 -2.128 -4.028 1.00 91.69 83 GLY A N 1
ATOM 630 C CA . GLY A 1 83 ? -8.165 -2.132 -5.450 1.00 91.69 83 GLY A CA 1
ATOM 631 C C . GLY A 1 83 ? -7.143 -1.414 -6.340 1.00 91.69 83 GLY A C 1
ATOM 632 O O . GLY A 1 83 ? -6.761 -1.932 -7.395 1.00 91.69 83 GLY A O 1
ATOM 633 N N . ASP A 1 84 ? -6.642 -0.265 -5.885 1.00 93.69 84 ASP A N 1
ATOM 634 C CA . ASP A 1 84 ? -5.595 0.498 -6.565 1.00 93.69 84 ASP A CA 1
ATOM 635 C C . ASP A 1 84 ? -4.283 -0.299 -6.621 1.00 93.69 84 ASP A C 1
ATOM 637 O O . ASP A 1 84 ? -3.687 -0.428 -7.696 1.00 93.69 84 ASP A O 1
ATOM 641 N N . ILE A 1 85 ? -3.863 -0.904 -5.503 1.00 91.00 85 ILE A N 1
ATOM 642 C CA . ILE A 1 85 ? -2.658 -1.747 -5.432 1.00 91.00 85 ILE A CA 1
ATOM 643 C C . ILE A 1 85 ? -2.771 -2.955 -6.367 1.00 91.00 85 ILE A C 1
ATOM 645 O O . ILE A 1 85 ? -1.824 -3.240 -7.101 1.00 91.00 85 ILE A O 1
ATOM 649 N N . ASP A 1 86 ? -3.919 -3.628 -6.402 1.00 89.44 86 ASP A N 1
ATOM 650 C CA . ASP A 1 86 ? -4.138 -4.819 -7.230 1.00 89.44 86 ASP A CA 1
ATOM 651 C C . ASP A 1 86 ? -3.990 -4.495 -8.728 1.00 89.44 86 ASP A C 1
ATOM 653 O O . ASP A 1 86 ? -3.375 -5.240 -9.497 1.00 89.44 86 ASP A O 1
ATOM 657 N N . SER A 1 87 ? -4.499 -3.332 -9.153 1.00 87.31 87 SER A N 1
ATOM 658 C CA . SER A 1 87 ? -4.366 -2.853 -10.535 1.00 87.31 87 SER A CA 1
ATOM 659 C C . SER A 1 87 ? -2.917 -2.501 -10.909 1.00 87.31 87 SER A C 1
ATOM 661 O O . SER A 1 87 ? -2.471 -2.789 -12.027 1.00 87.31 87 SER A O 1
ATOM 663 N N . ILE A 1 88 ? -2.158 -1.933 -9.965 1.00 89.31 88 ILE A N 1
ATOM 664 C CA . ILE A 1 88 ? -0.736 -1.616 -10.130 1.00 89.31 88 ILE A CA 1
ATOM 665 C C . ILE A 1 88 ? 0.081 -2.906 -10.200 1.00 89.31 88 ILE A C 1
ATOM 667 O O . ILE A 1 88 ? 0.946 -3.022 -11.068 1.00 89.31 88 ILE A O 1
ATOM 671 N N . GLN A 1 89 ? -0.211 -3.889 -9.345 1.00 89.19 89 GLN A N 1
ATOM 672 C CA . GLN A 1 89 ? 0.514 -5.156 -9.288 1.00 89.19 89 GLN A CA 1
ATOM 673 C C . GLN A 1 89 ? 0.365 -5.960 -10.585 1.00 89.19 89 GLN A C 1
ATOM 675 O O . GLN A 1 89 ? 1.361 -6.449 -11.116 1.00 89.19 89 GLN A O 1
ATOM 680 N N . ARG A 1 90 ? -0.844 -6.023 -11.163 1.00 85.62 90 ARG A N 1
ATOM 681 C CA . ARG A 1 90 ? -1.099 -6.722 -12.441 1.00 85.62 90 ARG A CA 1
ATOM 682 C C . ARG A 1 90 ? -0.273 -6.164 -13.603 1.00 85.62 90 ARG A C 1
ATOM 684 O O . ARG A 1 90 ? 0.157 -6.917 -14.472 1.00 85.62 90 ARG A O 1
ATOM 691 N N . ASN A 1 91 ? -0.019 -4.856 -13.599 1.00 87.75 91 ASN A N 1
ATOM 692 C CA . ASN A 1 91 ? 0.735 -4.166 -14.648 1.00 87.75 91 ASN A CA 1
ATOM 693 C C . ASN A 1 91 ? 2.191 -3.860 -14.260 1.00 87.75 91 ASN A C 1
ATOM 695 O O . ASN A 1 91 ? 2.917 -3.256 -15.054 1.00 87.75 91 ASN A O 1
ATOM 699 N N . ALA A 1 92 ? 2.641 -4.273 -13.071 1.00 89.31 92 ALA A N 1
ATOM 700 C CA . ALA A 1 92 ? 3.940 -3.893 -12.522 1.00 89.31 92 ALA A CA 1
ATOM 701 C C . ALA A 1 92 ? 5.101 -4.347 -13.414 1.00 89.31 92 ALA A C 1
ATOM 703 O O . ALA A 1 92 ? 5.995 -3.554 -13.700 1.00 89.31 92 ALA A O 1
ATOM 704 N N . ASN A 1 93 ? 5.053 -5.579 -13.930 1.00 84.44 93 ASN A N 1
ATOM 705 C CA . ASN A 1 93 ? 6.109 -6.116 -14.794 1.00 84.44 93 ASN A CA 1
ATOM 706 C C . ASN A 1 93 ? 6.225 -5.359 -16.122 1.00 84.44 93 ASN A C 1
AT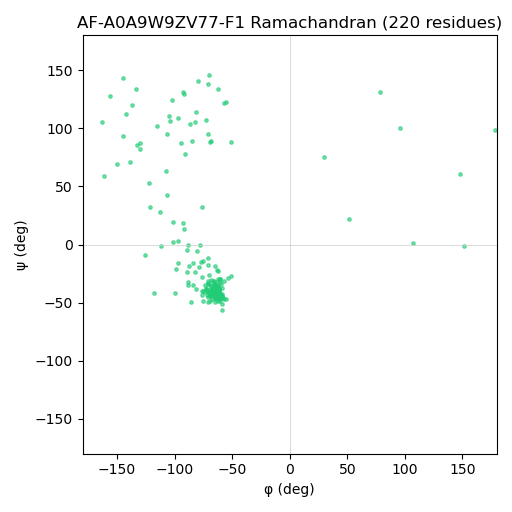OM 708 O O . ASN A 1 93 ? 7.326 -4.982 -16.525 1.00 84.44 93 ASN A O 1
ATOM 712 N N . MET A 1 94 ? 5.096 -5.064 -16.774 1.00 89.19 94 MET A N 1
ATOM 713 C CA . MET A 1 94 ? 5.091 -4.278 -18.012 1.00 89.19 94 MET A CA 1
ATOM 714 C C . MET A 1 94 ? 5.551 -2.840 -17.762 1.00 89.19 94 MET A C 1
ATOM 716 O O . MET A 1 94 ? 6.396 -2.332 -18.494 1.00 89.19 94 MET A O 1
ATOM 720 N N . ARG A 1 95 ? 5.058 -2.198 -16.694 1.00 89.50 95 ARG A N 1
ATOM 721 C CA . ARG A 1 95 ? 5.463 -0.837 -16.311 1.00 89.50 95 ARG A CA 1
ATOM 722 C C . ARG A 1 95 ? 6.952 -0.760 -15.968 1.00 89.50 95 ARG A C 1
ATOM 724 O O . ARG A 1 95 ? 7.606 0.217 -16.321 1.00 89.50 95 ARG A O 1
ATOM 731 N N . ARG A 1 96 ? 7.502 -1.799 -15.335 1.00 89.19 96 ARG A N 1
ATOM 732 C CA . ARG A 1 96 ? 8.933 -1.916 -15.031 1.00 89.19 96 ARG A CA 1
ATOM 733 C C . ARG A 1 96 ? 9.779 -2.010 -16.299 1.00 89.19 96 ARG A C 1
ATOM 735 O O . ARG A 1 96 ? 10.768 -1.295 -16.410 1.00 89.19 96 ARG A O 1
ATOM 742 N N . LEU A 1 97 ? 9.387 -2.854 -17.255 1.00 90.44 97 LEU A N 1
ATOM 743 C CA . LEU A 1 97 ? 10.077 -2.964 -18.546 1.00 90.44 97 LEU A CA 1
ATOM 744 C C . LEU A 1 97 ? 9.987 -1.660 -19.344 1.00 90.44 97 LEU A C 1
ATOM 746 O O . LEU A 1 97 ? 10.995 -1.202 -19.873 1.00 90.44 97 LEU A O 1
ATOM 750 N N . ALA A 1 98 ? 8.812 -1.028 -19.376 1.00 92.62 98 ALA A N 1
ATOM 751 C CA . ALA A 1 98 ? 8.624 0.263 -20.031 1.00 92.62 98 ALA A CA 1
ATOM 752 C C . ALA A 1 98 ? 9.561 1.332 -19.449 1.00 92.62 98 ALA A C 1
ATOM 754 O O . ALA A 1 98 ? 10.260 1.998 -20.205 1.00 92.62 98 ALA A O 1
ATOM 755 N N . MET A 1 99 ? 9.660 1.419 -18.118 1.00 93.31 99 MET A N 1
ATOM 756 C CA . MET A 1 99 ? 10.570 2.345 -17.437 1.00 93.31 99 MET A CA 1
ATOM 757 C C . MET A 1 99 ? 12.044 2.081 -17.779 1.00 93.31 99 MET A C 1
ATOM 759 O O . MET A 1 99 ? 12.812 3.022 -17.954 1.00 93.31 99 MET A O 1
ATOM 763 N N . GLN A 1 100 ? 12.458 0.815 -17.904 1.00 91.94 100 GLN A N 1
ATOM 764 C CA . GLN A 1 100 ? 13.825 0.478 -18.320 1.00 91.94 100 GLN A CA 1
ATOM 765 C C . GLN A 1 100 ? 14.111 0.898 -19.763 1.00 91.94 100 GLN A C 1
ATOM 767 O O . GLN A 1 100 ? 15.196 1.398 -20.049 1.00 91.94 100 GLN A O 1
ATOM 772 N N . VAL A 1 101 ? 13.151 0.697 -20.667 1.00 92.62 101 VAL A N 1
ATOM 773 C CA . VAL A 1 101 ? 13.278 1.096 -22.074 1.00 92.62 101 VAL A CA 1
ATOM 774 C C . VAL A 1 101 ? 13.305 2.616 -22.207 1.00 92.62 101 VAL A C 1
ATOM 776 O O . VAL A 1 101 ? 14.138 3.137 -22.945 1.00 92.62 101 VAL A O 1
ATOM 779 N N . GLU A 1 102 ? 12.448 3.326 -21.475 1.00 94.69 102 GLU A N 1
ATOM 780 C CA . GLU A 1 102 ? 12.438 4.790 -21.410 1.00 94.69 102 GLU A CA 1
ATOM 781 C C . GLU A 1 102 ? 13.787 5.312 -20.908 1.00 94.69 102 GLU A C 1
ATOM 783 O O . GLU A 1 102 ? 14.450 6.075 -21.604 1.00 94.69 102 GLU A O 1
ATOM 788 N N . PHE A 1 103 ? 14.276 4.782 -19.785 1.00 93.38 103 PHE A N 1
ATOM 789 C CA . PHE A 1 103 ? 15.585 5.140 -19.240 1.00 93.38 103 PHE A CA 1
ATOM 790 C C . PHE A 1 103 ? 16.738 4.856 -20.214 1.00 93.38 103 PHE A C 1
ATOM 792 O O . PHE A 1 103 ? 17.626 5.690 -20.389 1.00 93.38 103 PHE A O 1
ATOM 799 N N . ALA A 1 104 ? 16.738 3.691 -20.869 1.00 89.19 104 ALA A N 1
ATOM 800 C CA . ALA A 1 104 ? 17.753 3.340 -21.859 1.00 89.19 104 ALA A CA 1
ATOM 801 C C . ALA A 1 104 ? 17.704 4.261 -23.090 1.00 89.19 104 ALA A C 1
ATOM 803 O O . ALA A 1 104 ? 18.751 4.603 -23.640 1.00 89.19 104 ALA A O 1
ATOM 804 N N . THR A 1 105 ? 16.507 4.684 -23.499 1.00 90.12 105 THR A N 1
ATOM 805 C CA . THR A 1 105 ? 16.297 5.594 -24.631 1.00 90.12 105 THR A CA 1
ATOM 806 C C . THR A 1 105 ? 16.748 7.013 -24.293 1.00 90.12 105 THR A C 1
ATOM 808 O O . THR A 1 105 ? 17.462 7.625 -25.086 1.00 90.12 105 THR A O 1
ATOM 811 N N . ASP A 1 106 ? 16.417 7.508 -23.100 1.00 92.19 106 ASP A N 1
ATOM 812 C CA . ASP A 1 106 ? 16.870 8.807 -22.591 1.00 92.19 106 ASP A CA 1
ATOM 813 C C . ASP A 1 106 ? 18.398 8.882 -22.526 1.00 92.19 106 ASP A C 1
ATOM 815 O O . ASP A 1 106 ? 19.020 9.872 -22.924 1.00 92.19 106 ASP A O 1
ATOM 819 N N . ILE A 1 107 ? 19.014 7.798 -22.053 1.00 88.31 107 ILE A N 1
ATOM 820 C CA . ILE A 1 107 ? 20.460 7.601 -22.069 1.00 88.31 107 ILE A CA 1
ATOM 821 C C . ILE A 1 107 ? 20.978 7.663 -23.507 1.00 88.31 107 ILE A C 1
ATOM 823 O O . ILE A 1 107 ? 21.833 8.502 -23.792 1.00 88.31 107 ILE A O 1
ATOM 827 N N . ASP A 1 108 ? 20.463 6.834 -24.422 1.00 86.44 108 ASP A N 1
ATOM 828 C CA . ASP A 1 108 ? 20.944 6.773 -25.811 1.00 86.44 108 ASP A CA 1
ATOM 829 C C . ASP A 1 108 ? 20.824 8.121 -26.537 1.00 86.44 108 ASP A C 1
ATOM 831 O O . ASP A 1 108 ? 21.735 8.519 -27.267 1.00 86.44 108 ASP A O 1
ATOM 835 N N . GLN A 1 109 ? 19.752 8.877 -26.287 1.00 87.56 109 GLN A N 1
ATOM 836 C CA . GLN A 1 109 ? 19.561 10.207 -26.865 1.00 87.56 109 GLN A CA 1
ATOM 837 C C . GLN A 1 109 ? 20.589 11.225 -26.352 1.00 87.56 109 GLN A C 1
ATOM 839 O O . GLN A 1 109 ? 20.973 12.145 -27.081 1.00 87.56 109 GLN A O 1
ATOM 844 N N . ARG A 1 110 ? 21.053 11.068 -25.109 1.00 88.75 110 ARG A N 1
ATOM 845 C CA . ARG A 1 110 ? 22.008 11.979 -24.472 1.00 88.75 110 ARG A CA 1
ATOM 846 C C . ARG A 1 110 ? 23.467 11.661 -24.819 1.00 88.75 110 ARG A C 1
ATOM 848 O O . ARG A 1 110 ? 24.327 12.525 -24.636 1.00 88.75 110 ARG A O 1
ATOM 855 N N . TYR A 1 111 ? 23.764 10.472 -25.352 1.00 86.81 111 TYR A N 1
ATOM 856 C CA . TYR A 1 111 ? 25.120 10.096 -25.760 1.00 86.81 111 TYR A CA 1
ATOM 857 C C . TYR A 1 111 ? 25.522 10.673 -27.131 1.00 86.81 111 TYR A C 1
ATOM 859 O O . TYR A 1 111 ? 24.744 10.679 -28.088 1.00 86.81 111 TYR A O 1
ATOM 867 N N . PRO A 1 112 ? 26.780 11.124 -27.292 1.00 86.12 112 PRO A N 1
ATOM 868 C CA . PRO A 1 112 ? 27.262 11.621 -28.570 1.00 86.12 112 PRO A CA 1
ATOM 869 C C . PRO A 1 112 ? 27.424 10.487 -29.597 1.00 86.12 112 PRO A C 1
ATOM 871 O O . PRO A 1 112 ? 27.826 9.365 -29.279 1.00 86.12 112 PRO A O 1
ATOM 874 N N . ARG A 1 113 ? 27.161 10.804 -30.874 1.00 82.00 113 ARG A N 1
ATOM 875 C CA . ARG A 1 113 ? 27.046 9.835 -31.988 1.00 82.00 113 ARG A CA 1
ATOM 876 C C . ARG A 1 113 ? 28.252 8.900 -32.157 1.00 82.00 113 ARG A C 1
ATOM 878 O O . ARG A 1 113 ? 28.087 7.781 -32.640 1.00 82.00 113 ARG A O 1
ATOM 885 N N . TRP A 1 114 ? 29.450 9.342 -31.774 1.00 84.69 114 TRP A N 1
ATOM 886 C CA . TRP A 1 114 ? 30.670 8.532 -31.847 1.00 84.69 114 TRP A CA 1
ATOM 887 C C . TRP A 1 114 ? 30.652 7.360 -30.858 1.00 84.69 114 TRP A C 1
ATOM 889 O O . TRP A 1 114 ? 31.062 6.259 -31.222 1.00 84.69 114 TRP A O 1
ATOM 899 N N . LEU A 1 115 ? 30.107 7.558 -29.652 1.00 80.88 115 LEU A N 1
ATOM 900 C CA . LEU A 1 115 ? 30.009 6.512 -28.636 1.00 80.88 115 LEU A CA 1
ATOM 901 C C . LEU A 1 115 ? 28.919 5.499 -29.001 1.00 80.88 115 LEU A C 1
ATOM 903 O O . LEU A 1 115 ? 29.154 4.295 -28.936 1.00 80.88 115 LEU A O 1
ATOM 907 N N . ARG A 1 116 ? 27.773 5.980 -29.504 1.00 79.56 116 ARG A N 1
ATOM 908 C CA . ARG A 1 116 ? 26.697 5.111 -30.001 1.00 79.56 116 ARG A CA 1
ATOM 909 C C . ARG A 1 116 ? 27.197 4.178 -31.102 1.00 79.56 116 ARG A C 1
ATOM 911 O O . ARG A 1 116 ? 26.991 2.974 -31.031 1.00 79.56 116 ARG A O 1
ATOM 918 N N . ARG A 1 117 ? 27.943 4.710 -32.077 1.00 78.94 117 ARG A N 1
ATOM 919 C CA . ARG A 1 117 ? 28.505 3.913 -33.180 1.00 78.94 117 ARG A CA 1
ATOM 920 C C . ARG A 1 117 ? 29.553 2.896 -32.719 1.00 78.94 117 ARG A C 1
ATOM 922 O O . ARG A 1 117 ? 29.674 1.845 -33.336 1.00 78.94 117 ARG A O 1
ATOM 929 N N . TYR A 1 118 ? 30.307 3.203 -31.666 1.00 80.38 118 TYR A N 1
ATOM 930 C CA . TYR A 1 118 ? 31.323 2.301 -31.120 1.00 80.38 118 TYR A CA 1
ATOM 931 C C . TYR A 1 118 ? 30.713 1.141 -30.313 1.00 80.38 118 TYR A C 1
ATOM 933 O O . TYR A 1 118 ? 31.169 0.004 -30.430 1.00 80.38 118 TYR A O 1
ATOM 941 N N . PHE A 1 119 ? 29.669 1.406 -29.518 1.00 76.75 119 PHE A N 1
ATOM 942 C CA . PHE A 1 119 ? 29.028 0.395 -28.664 1.00 76.75 119 PHE A CA 1
ATOM 943 C C . PHE A 1 119 ? 27.918 -0.409 -29.356 1.00 76.75 119 PHE A C 1
ATOM 945 O O . PHE A 1 119 ? 27.579 -1.499 -28.893 1.00 76.75 119 PHE A O 1
ATOM 952 N N . GLN A 1 120 ? 27.372 0.076 -30.471 1.00 73.75 120 GLN A N 1
ATOM 953 C CA . GLN A 1 120 ? 26.312 -0.605 -31.211 1.00 73.75 120 GLN A CA 1
ATOM 954 C C . GLN A 1 120 ? 26.844 -1.857 -31.931 1.00 73.75 120 GLN A C 1
ATOM 956 O O . GLN A 1 120 ? 27.346 -1.800 -33.052 1.00 73.75 120 GLN A O 1
ATOM 961 N N . ARG A 1 121 ? 26.706 -3.019 -31.285 1.00 74.19 121 ARG A N 1
ATOM 962 C CA . ARG A 1 121 ? 26.877 -4.342 -31.904 1.00 74.19 121 ARG A CA 1
ATOM 963 C C . ARG A 1 121 ? 25.504 -4.953 -32.171 1.00 74.19 121 ARG A C 1
ATOM 965 O O . ARG A 1 121 ? 24.708 -5.091 -31.253 1.00 74.19 121 ARG A O 1
ATOM 972 N N . SER A 1 122 ? 25.236 -5.334 -33.419 1.00 68.12 122 SER A N 1
ATOM 973 C CA . SER A 1 122 ? 23.939 -5.877 -33.852 1.00 68.12 122 SER A CA 1
ATOM 974 C C . SER A 1 122 ? 23.701 -7.338 -33.457 1.00 68.12 122 SER A C 1
ATOM 976 O O . SER A 1 122 ? 22.567 -7.800 -33.517 1.00 68.12 122 SER A O 1
ATOM 978 N N . VAL A 1 123 ? 24.745 -8.073 -33.059 1.00 76.75 123 VAL A N 1
ATOM 979 C CA . VAL A 1 123 ? 24.650 -9.497 -32.711 1.00 76.75 123 VAL A CA 1
ATOM 980 C C . VAL A 1 123 ? 25.458 -9.780 -31.448 1.00 76.75 123 VAL A C 1
ATOM 982 O O . VAL A 1 123 ? 26.675 -9.586 -31.416 1.00 76.75 123 VAL A O 1
ATOM 985 N N . LEU A 1 124 ? 24.775 -10.267 -30.411 1.00 75.44 124 LEU A N 1
ATOM 986 C CA . LEU A 1 124 ? 25.376 -10.758 -29.175 1.00 75.44 124 LEU A CA 1
ATOM 987 C C . LEU A 1 124 ? 25.346 -12.294 -29.192 1.00 75.44 124 LEU A C 1
ATOM 989 O O . LEU A 1 124 ? 24.292 -12.897 -29.017 1.00 75.44 124 LEU A O 1
ATOM 993 N N . VAL A 1 125 ? 26.495 -12.943 -29.405 1.00 77.81 125 VAL A N 1
ATOM 994 C CA . VAL A 1 125 ? 26.602 -14.411 -29.316 1.00 77.81 125 VAL A CA 1
ATOM 995 C C . VAL A 1 125 ? 26.872 -14.797 -27.863 1.00 77.81 125 VAL A C 1
ATOM 997 O O . VAL A 1 125 ? 27.991 -14.647 -27.367 1.00 77.81 125 VAL A O 1
ATOM 1000 N N . LEU A 1 126 ? 25.846 -15.292 -27.173 1.00 68.25 126 LEU A N 1
ATOM 1001 C CA . LEU A 1 126 ? 25.945 -15.793 -25.803 1.00 68.25 126 LEU A CA 1
ATOM 1002 C C . LEU A 1 126 ? 26.481 -17.231 -25.822 1.00 68.25 126 LEU A C 1
ATOM 1004 O O . LEU A 1 126 ? 25.828 -18.140 -26.326 1.00 68.25 126 LEU A O 1
ATOM 1008 N N . LYS A 1 127 ? 27.684 -17.450 -25.279 1.00 79.06 127 LYS A N 1
ATOM 1009 C CA . LYS A 1 127 ? 28.229 -18.798 -25.053 1.00 79.06 127 LYS A CA 1
ATOM 1010 C C . LYS A 1 127 ? 27.963 -19.208 -23.598 1.00 79.06 127 LYS A C 1
ATOM 1012 O O . LYS A 1 127 ? 28.633 -18.656 -22.722 1.00 79.06 127 LYS A O 1
ATOM 1017 N N . PRO A 1 128 ? 27.053 -20.164 -23.323 1.00 69.94 128 PRO A N 1
ATOM 1018 C CA . PRO A 1 128 ? 26.627 -20.486 -21.956 1.00 69.94 128 PRO A CA 1
ATOM 1019 C C . PRO A 1 128 ? 27.765 -21.021 -21.072 1.00 69.94 128 PRO A C 1
ATOM 1021 O O . PRO A 1 128 ? 27.821 -20.691 -19.895 1.00 69.94 128 PRO A O 1
ATOM 1024 N N . ASN A 1 129 ? 28.738 -21.743 -21.643 1.00 75.44 129 ASN A N 1
ATOM 1025 C CA . ASN A 1 129 ? 29.870 -22.319 -20.899 1.00 75.44 129 ASN A CA 1
ATOM 1026 C C . ASN A 1 129 ? 31.235 -21.680 -21.245 1.00 75.44 129 ASN A C 1
ATOM 1028 O O . ASN A 1 129 ? 32.287 -22.319 -21.210 1.00 75.44 129 ASN A O 1
ATOM 1032 N N . GLY A 1 130 ? 31.235 -20.413 -21.668 1.00 72.44 130 GLY A N 1
ATOM 1033 C CA . GLY A 1 130 ? 32.475 -19.682 -21.935 1.00 72.44 130 GLY A CA 1
ATOM 1034 C C . GLY A 1 130 ? 33.227 -19.356 -20.642 1.00 72.44 130 GLY A C 1
ATOM 1035 O O . GLY A 1 130 ? 32.623 -18.912 -19.667 1.00 72.44 130 GLY A O 1
ATOM 1036 N N . LYS A 1 131 ? 34.560 -19.509 -20.631 1.00 65.88 131 LYS A N 1
ATOM 1037 C CA . LYS A 1 131 ? 35.401 -18.996 -19.534 1.00 65.88 131 LYS A CA 1
ATOM 1038 C C . LYS A 1 131 ? 35.123 -17.493 -19.390 1.00 65.88 131 LYS A C 1
ATOM 1040 O O . LYS A 1 131 ? 35.271 -16.765 -20.368 1.00 65.88 131 LYS A O 1
ATOM 1045 N N . LYS A 1 132 ? 34.696 -17.036 -18.207 1.00 68.81 132 LYS A N 1
ATOM 1046 C CA . LYS A 1 132 ? 34.375 -15.624 -17.920 1.00 68.81 132 LYS A CA 1
ATOM 1047 C C . LYS A 1 132 ? 35.613 -14.933 -17.313 1.00 68.81 132 LYS A C 1
ATOM 1049 O O . LYS A 1 132 ? 35.720 -14.893 -16.089 1.00 68.81 132 LYS A O 1
ATOM 1054 N N . PRO A 1 133 ? 36.557 -14.371 -18.102 1.00 61.81 133 PRO A N 1
ATOM 1055 C CA . PRO A 1 133 ? 37.750 -13.707 -17.552 1.00 61.81 133 PRO A CA 1
ATOM 1056 C C . PRO A 1 133 ? 37.395 -12.472 -16.708 1.00 61.81 133 PRO A C 1
ATOM 1058 O O . PRO A 1 133 ? 38.150 -12.070 -15.832 1.00 61.81 133 PRO A O 1
ATOM 1061 N N . LEU A 1 134 ? 36.208 -11.903 -16.933 1.00 64.81 134 LEU A N 1
ATOM 1062 C CA . LEU A 1 134 ? 35.663 -10.757 -16.207 1.00 64.81 134 LEU A CA 1
ATOM 1063 C C . LEU A 1 134 ? 34.796 -11.155 -14.998 1.00 64.81 134 LEU A C 1
ATOM 1065 O O . LEU A 1 134 ? 34.114 -10.302 -14.436 1.00 64.81 134 LEU A O 1
ATOM 1069 N N . ALA A 1 135 ? 34.826 -12.422 -14.560 1.00 69.06 135 ALA A N 1
ATOM 1070 C CA . ALA A 1 135 ? 34.096 -12.876 -13.370 1.00 69.06 135 ALA A CA 1
ATOM 1071 C C . ALA A 1 135 ? 34.472 -12.079 -12.106 1.00 69.06 135 ALA A C 1
ATOM 1073 O O . ALA A 1 135 ? 33.621 -11.842 -11.251 1.00 69.06 135 ALA A O 1
ATOM 1074 N N . PHE A 1 136 ? 35.722 -11.609 -12.019 1.00 69.69 136 PHE A N 1
ATOM 1075 C CA . PHE A 1 136 ? 36.176 -10.732 -10.940 1.00 69.69 136 PHE A CA 1
ATOM 1076 C C . PHE A 1 136 ? 35.466 -9.369 -10.964 1.00 69.69 136 PHE A C 1
ATOM 1078 O O . PHE A 1 136 ? 34.900 -8.958 -9.953 1.00 69.69 136 PHE A O 1
ATOM 1085 N N . LEU A 1 137 ? 35.413 -8.705 -12.125 1.00 67.75 137 LEU A N 1
ATOM 1086 C CA . LEU A 1 137 ? 34.713 -7.423 -12.274 1.00 67.75 137 LEU A CA 1
ATOM 1087 C C . LEU A 1 137 ? 33.203 -7.570 -12.058 1.00 67.75 137 LEU A C 1
ATOM 1089 O O . LEU A 1 137 ? 32.586 -6.709 -11.442 1.00 67.75 137 LEU A O 1
ATOM 1093 N N . TYR A 1 138 ? 32.616 -8.674 -12.523 1.00 67.88 138 TYR A N 1
ATOM 1094 C CA . TYR A 1 138 ? 31.209 -8.997 -12.288 1.00 67.88 138 TYR A CA 1
ATOM 1095 C C . TYR A 1 138 ? 30.904 -9.157 -10.791 1.00 67.88 138 TYR A C 1
ATOM 1097 O O . TYR A 1 138 ? 29.924 -8.604 -10.297 1.00 67.88 138 TYR A O 1
ATOM 1105 N N . ARG A 1 139 ? 31.783 -9.842 -10.044 1.00 68.00 139 ARG A N 1
ATOM 1106 C CA . ARG A 1 139 ? 31.674 -9.983 -8.584 1.00 68.00 139 ARG A CA 1
ATOM 1107 C C . ARG A 1 139 ? 31.797 -8.636 -7.867 1.00 68.00 139 ARG A C 1
ATOM 1109 O O . ARG A 1 139 ? 31.065 -8.391 -6.915 1.00 68.00 139 ARG A O 1
ATOM 1116 N N . MET A 1 140 ? 32.685 -7.764 -8.342 1.00 68.81 140 MET A N 1
ATOM 1117 C CA . MET A 1 140 ? 32.899 -6.430 -7.774 1.00 68.81 140 MET A CA 1
ATOM 1118 C C . MET A 1 140 ? 31.734 -5.473 -8.078 1.00 68.81 140 MET A C 1
ATOM 1120 O O . MET A 1 140 ? 31.305 -4.727 -7.205 1.00 68.81 140 MET A O 1
ATOM 1124 N N . ASN A 1 141 ? 31.169 -5.538 -9.287 1.00 68.81 141 ASN A N 1
ATOM 1125 C CA . ASN A 1 141 ? 30.001 -4.748 -9.681 1.00 68.81 141 ASN A CA 1
ATOM 1126 C C . ASN A 1 141 ? 28.739 -5.193 -8.918 1.00 68.81 141 ASN A C 1
ATOM 1128 O O . ASN A 1 141 ? 28.027 -4.351 -8.383 1.00 68.81 141 ASN A O 1
ATOM 1132 N N . LYS A 1 142 ? 28.522 -6.506 -8.738 1.00 66.38 142 LYS A N 1
ATOM 1133 C CA . LYS A 1 142 ? 27.404 -7.034 -7.929 1.00 66.38 142 LYS A CA 1
ATOM 1134 C C . LYS A 1 142 ? 27.459 -6.579 -6.460 1.00 66.38 142 LYS A C 1
ATOM 1136 O O . LYS A 1 142 ? 26.418 -6.440 -5.830 1.00 66.38 142 LYS A O 1
ATOM 1141 N N . MET A 1 143 ? 28.659 -6.341 -5.924 1.00 66.88 143 MET A N 1
ATOM 1142 C CA . MET A 1 143 ? 28.856 -5.804 -4.571 1.00 66.88 143 MET A CA 1
ATOM 1143 C C . MET A 1 143 ? 28.447 -4.325 -4.465 1.00 66.88 143 MET A C 1
ATOM 1145 O O . MET A 1 143 ? 27.961 -3.908 -3.419 1.00 66.88 143 MET A O 1
ATOM 1149 N N . LEU A 1 144 ? 28.649 -3.534 -5.525 1.00 65.06 144 LEU A N 1
ATOM 1150 C CA . LEU A 1 144 ? 28.317 -2.104 -5.542 1.00 65.06 144 LEU A CA 1
ATOM 1151 C C . LEU A 1 144 ? 26.870 -1.818 -5.977 1.00 65.06 144 LEU A C 1
ATOM 1153 O O . LEU A 1 144 ? 26.261 -0.881 -5.471 1.00 65.06 144 LEU A O 1
ATOM 1157 N N . PHE A 1 145 ? 26.319 -2.610 -6.898 1.00 58.22 145 PHE A N 1
ATOM 1158 C CA . PHE A 1 145 ? 24.965 -2.460 -7.435 1.00 58.22 145 PHE A CA 1
ATOM 1159 C C . PHE A 1 145 ? 24.227 -3.810 -7.363 1.00 58.22 145 PHE A C 1
ATOM 1161 O O . PHE A 1 145 ? 24.255 -4.586 -8.323 1.00 58.22 145 PHE A O 1
ATOM 1168 N N . PRO A 1 146 ? 23.560 -4.128 -6.237 1.00 56.16 146 PRO A N 1
ATOM 1169 C CA . PRO A 1 146 ? 22.875 -5.407 -6.019 1.00 56.16 146 PRO A CA 1
ATOM 1170 C C . PRO A 1 146 ? 21.525 -5.519 -6.765 1.00 56.16 146 PRO A C 1
ATOM 1172 O O . PRO A 1 146 ? 20.596 -6.165 -6.298 1.00 56.16 146 PRO A O 1
ATOM 1175 N N . THR A 1 147 ? 21.382 -4.900 -7.938 1.00 51.59 147 THR A N 1
ATOM 1176 C CA . THR A 1 147 ? 20.089 -4.727 -8.629 1.00 51.59 147 THR A CA 1
ATOM 1177 C C . THR A 1 147 ? 19.765 -5.844 -9.636 1.00 51.59 147 THR A C 1
ATOM 1179 O O . THR A 1 147 ? 18.921 -5.673 -10.514 1.00 51.59 147 THR A O 1
ATOM 1182 N N . SER A 1 148 ? 20.419 -7.008 -9.545 1.00 52.66 148 SER A N 1
ATOM 1183 C CA . SER A 1 148 ? 20.179 -8.130 -10.471 1.00 52.66 148 SER A CA 1
ATOM 1184 C C . SER A 1 148 ? 18.876 -8.888 -10.206 1.00 52.66 148 SER A C 1
ATOM 1186 O O . SER A 1 148 ? 18.419 -9.621 -11.079 1.00 52.66 148 SER A O 1
ATOM 1188 N N . ASP A 1 149 ? 18.250 -8.681 -9.048 1.00 49.94 149 ASP A N 1
ATOM 1189 C CA . ASP A 1 149 ? 16.995 -9.356 -8.694 1.00 49.94 149 ASP A CA 1
ATOM 1190 C C . ASP A 1 149 ? 15.763 -8.683 -9.336 1.00 49.94 149 ASP A C 1
ATOM 1192 O O . ASP A 1 149 ? 14.662 -9.222 -9.299 1.00 49.94 149 ASP A O 1
ATOM 1196 N N . ILE A 1 150 ? 15.940 -7.541 -10.016 1.00 48.06 150 ILE A N 1
ATOM 1197 C CA . ILE A 1 150 ? 14.847 -6.763 -10.632 1.00 48.06 150 ILE A CA 1
ATOM 1198 C C . ILE A 1 150 ? 14.523 -7.223 -12.073 1.00 48.06 150 ILE A C 1
ATOM 1200 O O . ILE A 1 150 ? 13.621 -6.692 -12.710 1.00 48.06 150 ILE A O 1
ATOM 1204 N N . LEU A 1 151 ? 15.211 -8.229 -12.625 1.00 50.91 151 LEU A N 1
ATOM 1205 C CA . LEU A 1 151 ? 14.969 -8.714 -13.998 1.00 50.91 151 LEU A CA 1
ATOM 1206 C C . LEU A 1 151 ? 14.368 -10.123 -14.083 1.00 50.91 151 LEU A C 1
ATOM 1208 O O . LEU A 1 151 ? 14.072 -10.585 -15.182 1.00 50.91 151 LEU A O 1
ATOM 1212 N N . LYS A 1 152 ? 14.143 -10.802 -12.954 1.00 47.88 152 LYS A N 1
ATOM 1213 C CA . LYS A 1 152 ? 13.709 -12.209 -12.924 1.00 47.88 152 LYS A CA 1
ATOM 1214 C C . LYS A 1 152 ? 12.239 -12.381 -12.519 1.00 47.88 152 LYS A C 1
ATOM 1216 O O . LYS A 1 152 ? 11.898 -13.270 -11.755 1.00 47.88 152 LYS A O 1
ATOM 1221 N N . GLU A 1 153 ? 11.357 -11.536 -13.046 1.00 44.06 153 GLU A N 1
ATOM 1222 C CA . GLU A 1 153 ? 9.900 -11.728 -12.946 1.00 44.06 153 GLU A CA 1
ATOM 1223 C C . GLU A 1 153 ? 9.285 -11.594 -14.339 1.00 44.06 153 GLU A C 1
ATOM 1225 O O . GLU A 1 153 ? 8.851 -10.518 -14.745 1.00 44.06 153 GLU A O 1
ATOM 1230 N N . GLY A 1 154 ? 9.328 -12.675 -15.114 1.00 43.78 154 GLY A N 1
ATOM 1231 C CA . GLY A 1 154 ? 8.740 -12.706 -16.454 1.00 43.78 154 GLY A CA 1
ATOM 1232 C C . GLY A 1 154 ? 9.504 -13.605 -17.412 1.00 43.78 154 GLY A C 1
ATOM 1233 O O . GLY A 1 154 ? 10.035 -13.132 -18.409 1.00 43.78 154 GLY A O 1
ATOM 1234 N N . GLY A 1 155 ? 9.589 -14.897 -17.103 1.00 33.72 155 GLY A N 1
ATOM 1235 C CA . GLY A 1 155 ? 10.201 -15.869 -18.001 1.00 33.72 155 GLY A CA 1
ATOM 1236 C C . GLY A 1 155 ? 10.217 -17.259 -17.391 1.00 33.72 155 GLY A C 1
ATOM 1237 O O . GLY A 1 155 ? 11.090 -17.572 -16.588 1.00 33.72 155 GLY A O 1
ATOM 1238 N N . ASN A 1 156 ? 9.245 -18.085 -17.778 1.00 44.66 156 ASN A N 1
ATOM 1239 C CA . ASN A 1 156 ? 9.353 -19.532 -17.661 1.00 44.66 156 ASN A CA 1
ATOM 1240 C C . ASN A 1 156 ? 10.429 -19.998 -18.650 1.00 44.66 156 ASN A C 1
ATOM 1242 O O . ASN A 1 156 ? 10.142 -20.269 -19.815 1.00 44.66 156 ASN A O 1
ATOM 1246 N N . SER A 1 157 ? 11.668 -20.029 -18.184 1.00 39.03 157 SER A N 1
ATOM 1247 C CA . SER A 1 157 ? 12.791 -20.656 -18.866 1.00 39.03 157 SER A CA 1
ATOM 1248 C C . SER A 1 157 ? 13.654 -21.309 -17.801 1.00 39.03 157 SER A C 1
ATOM 1250 O O . SER A 1 157 ? 14.221 -20.633 -16.939 1.00 39.03 157 SER A O 1
ATOM 1252 N N . ASP A 1 158 ? 13.658 -22.636 -17.863 1.00 42.81 158 ASP A N 1
ATOM 1253 C CA . ASP A 1 158 ? 14.532 -23.555 -17.156 1.00 42.81 158 ASP A CA 1
ATOM 1254 C C . ASP A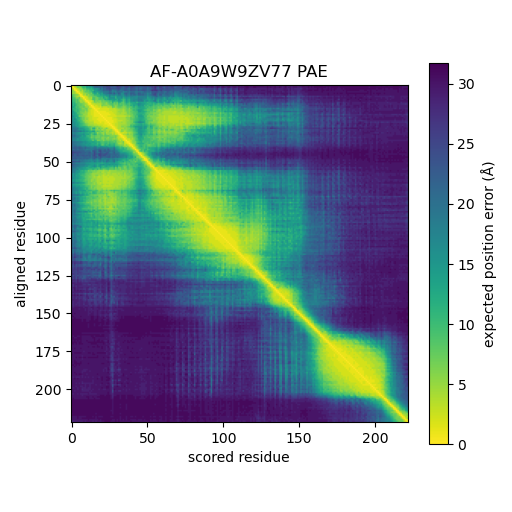 1 158 ? 16.000 -23.156 -17.354 1.00 42.81 158 ASP A C 1
ATOM 1256 O O . ASP A 1 158 ? 16.664 -23.627 -18.266 1.00 42.81 158 ASP A O 1
ATOM 1260 N N . ASP A 1 159 ? 16.509 -22.286 -16.486 1.00 37.38 159 ASP A N 1
ATOM 1261 C CA . ASP A 1 159 ? 17.939 -22.093 -16.270 1.00 37.38 159 ASP A CA 1
ATOM 1262 C C . ASP A 1 159 ? 18.183 -22.100 -14.759 1.00 37.38 159 ASP A C 1
ATOM 1264 O O . ASP A 1 159 ? 18.167 -21.090 -14.040 1.00 37.38 159 ASP A O 1
ATOM 1268 N N . VAL A 1 160 ? 18.336 -23.332 -14.282 1.00 43.06 160 VAL A N 1
ATOM 1269 C CA . VAL A 1 160 ? 18.734 -23.712 -12.934 1.00 43.06 160 VAL A CA 1
ATOM 1270 C C . VAL A 1 160 ? 20.205 -23.337 -12.738 1.00 43.06 160 VAL A C 1
ATOM 1272 O O . VAL A 1 160 ? 21.102 -24.148 -12.916 1.00 43.06 160 VAL A O 1
ATOM 1275 N N . GLU A 1 161 ? 20.450 -22.106 -12.305 1.00 45.72 161 GLU A N 1
ATOM 1276 C CA . GLU A 1 161 ? 21.525 -21.808 -11.348 1.00 45.72 161 GLU A CA 1
ATOM 1277 C C . GLU A 1 161 ? 20.893 -21.127 -10.125 1.00 45.72 161 GLU A C 1
ATOM 1279 O O . GLU A 1 161 ? 21.227 -20.018 -9.710 1.00 45.72 161 GLU A O 1
ATOM 1284 N N . GLU A 1 162 ? 19.878 -21.801 -9.582 1.00 43.94 162 GLU A N 1
ATOM 1285 C CA . GLU A 1 162 ? 19.350 -21.543 -8.248 1.00 43.94 162 GLU A CA 1
ATOM 1286 C C . GLU A 1 162 ? 20.338 -22.059 -7.208 1.00 43.94 162 GLU A C 1
ATOM 1288 O O . GLU A 1 162 ? 20.463 -23.265 -7.006 1.00 43.94 162 GLU A O 1
ATOM 1293 N N . ASP A 1 163 ? 21.006 -21.112 -6.558 1.00 48.12 163 ASP A N 1
ATOM 1294 C CA . ASP A 1 163 ? 21.366 -21.136 -5.143 1.00 48.12 163 ASP A CA 1
ATOM 1295 C C . ASP A 1 163 ? 21.589 -22.534 -4.525 1.00 48.12 163 ASP A C 1
ATOM 1297 O O . ASP A 1 163 ? 20.793 -23.048 -3.735 1.00 48.12 163 ASP A O 1
ATOM 1301 N N . GLU A 1 164 ? 22.737 -23.131 -4.852 1.00 47.75 164 GLU A N 1
ATOM 1302 C CA . GLU A 1 164 ? 23.284 -24.324 -4.188 1.00 47.75 164 GLU A CA 1
ATOM 1303 C C . GLU A 1 164 ? 23.323 -24.166 -2.652 1.00 47.75 164 GLU A C 1
ATOM 1305 O O . GLU A 1 164 ? 23.226 -25.144 -1.915 1.00 47.75 164 GLU A O 1
ATOM 1310 N N . ARG A 1 165 ? 23.416 -22.939 -2.116 1.00 47.81 165 ARG A N 1
ATOM 1311 C CA . ARG A 1 165 ? 23.372 -22.700 -0.662 1.00 47.81 165 ARG A CA 1
ATOM 1312 C C . ARG A 1 165 ? 21.959 -22.810 -0.093 1.00 47.81 165 ARG A C 1
ATOM 1314 O O . ARG A 1 165 ? 21.785 -23.434 0.954 1.00 47.81 165 ARG A O 1
ATOM 1321 N N . GLY A 1 166 ? 20.966 -22.247 -0.773 1.00 53.38 166 GLY A N 1
ATOM 1322 C CA . GLY A 1 166 ? 19.558 -22.335 -0.390 1.00 53.38 166 GLY A CA 1
ATOM 1323 C C . GLY A 1 166 ? 19.031 -23.766 -0.438 1.00 53.38 166 GLY A C 1
ATOM 1324 O O . GLY A 1 166 ? 18.445 -24.228 0.540 1.00 53.38 166 GLY A O 1
ATOM 1325 N N . LYS A 1 167 ? 19.318 -24.517 -1.513 1.00 56.34 167 LYS A N 1
ATOM 1326 C CA . LYS A 1 167 ? 18.920 -25.934 -1.631 1.00 56.34 167 LYS A CA 1
ATOM 1327 C C . LYS A 1 167 ? 19.561 -26.816 -0.563 1.00 56.34 167 LYS A C 1
ATOM 1329 O O . LYS A 1 167 ? 18.866 -27.645 0.018 1.00 56.34 167 LYS A O 1
ATOM 1334 N N . ASN A 1 168 ? 20.839 -26.605 -0.244 1.00 63.56 168 ASN A N 1
ATOM 1335 C CA . ASN A 1 168 ? 21.512 -27.363 0.814 1.00 63.56 168 ASN A CA 1
ATOM 1336 C C . ASN A 1 168 ? 20.929 -27.066 2.203 1.00 63.56 168 ASN A C 1
ATOM 1338 O O . ASN A 1 168 ? 20.713 -27.994 2.979 1.00 63.56 168 ASN A O 1
ATOM 1342 N N . ASN A 1 169 ? 20.593 -25.807 2.496 1.00 70.50 169 ASN A N 1
ATOM 1343 C CA . ASN A 1 169 ? 19.965 -25.439 3.766 1.00 70.50 169 ASN A CA 1
ATOM 1344 C C . ASN A 1 169 ? 18.529 -25.971 3.881 1.00 70.50 169 ASN A C 1
ATOM 1346 O O . ASN A 1 169 ? 18.166 -26.523 4.916 1.00 70.50 169 ASN A O 1
ATOM 1350 N N . VAL A 1 170 ? 17.727 -25.863 2.816 1.00 72.81 170 VAL A N 1
ATOM 1351 C CA . VAL A 1 170 ? 16.354 -26.392 2.786 1.00 72.81 170 VAL A CA 1
ATOM 1352 C C . VAL A 1 170 ? 16.360 -27.919 2.873 1.00 72.81 170 VAL A C 1
ATOM 1354 O O . VAL A 1 170 ? 15.605 -28.489 3.653 1.00 72.81 170 VAL A O 1
ATOM 1357 N N . SER A 1 171 ? 17.247 -28.595 2.140 1.00 77.56 171 SER A N 1
ATOM 1358 C CA . SER A 1 171 ? 17.385 -30.056 2.183 1.00 77.56 171 SER A CA 1
ATOM 1359 C C . SER A 1 171 ? 17.843 -30.551 3.561 1.00 77.56 171 SER A C 1
ATOM 1361 O O . SER A 1 171 ? 17.280 -31.510 4.093 1.00 77.56 171 SER A O 1
ATOM 1363 N N . ALA A 1 172 ? 18.797 -29.856 4.194 1.00 81.19 172 ALA A N 1
ATOM 1364 C CA . ALA A 1 172 ? 19.244 -30.168 5.550 1.00 81.19 172 ALA A CA 1
ATOM 1365 C C . ALA A 1 172 ? 18.129 -29.977 6.593 1.00 81.19 172 ALA A C 1
ATOM 1367 O O . ALA A 1 172 ? 17.984 -30.798 7.499 1.00 81.19 172 ALA A O 1
ATOM 1368 N N . GLU A 1 173 ? 17.310 -28.934 6.456 1.00 83.00 173 GLU A N 1
ATOM 1369 C CA . GLU A 1 173 ? 16.203 -28.679 7.380 1.00 83.00 173 GLU A CA 1
ATOM 1370 C C . GLU A 1 173 ? 15.048 -29.677 7.183 1.00 83.00 173 GLU A C 1
ATOM 1372 O O . GLU A 1 173 ? 14.501 -30.202 8.154 1.00 83.00 173 GLU A O 1
ATOM 1377 N N . VAL A 1 174 ? 14.751 -30.053 5.934 1.00 84.50 174 VAL A N 1
ATOM 1378 C CA . VAL A 1 174 ? 13.783 -31.113 5.603 1.00 84.50 174 VAL A CA 1
ATOM 1379 C C . VAL A 1 174 ? 14.235 -32.474 6.148 1.00 84.50 174 VAL A C 1
ATOM 1381 O O . VAL A 1 174 ? 13.406 -33.258 6.617 1.00 84.50 174 VAL A O 1
ATOM 1384 N N . ALA A 1 175 ? 15.538 -32.771 6.131 1.00 85.69 175 ALA A N 1
ATOM 1385 C CA . ALA A 1 175 ? 16.075 -33.999 6.715 1.00 85.69 175 ALA A CA 1
ATOM 1386 C C . ALA A 1 175 ? 15.858 -34.056 8.239 1.00 85.69 175 ALA A C 1
ATOM 1388 O O . ALA A 1 175 ? 15.390 -35.079 8.745 1.00 85.69 175 ALA A O 1
ATOM 1389 N N . LYS A 1 176 ? 16.096 -32.948 8.956 1.00 90.50 176 LYS A N 1
ATOM 1390 C CA . LYS A 1 176 ? 15.831 -32.852 10.405 1.00 90.50 176 LYS A CA 1
ATOM 1391 C C . LYS A 1 176 ? 14.349 -33.011 10.737 1.00 90.50 176 LYS A C 1
ATOM 1393 O O . LYS A 1 176 ? 13.998 -33.751 11.653 1.00 90.50 176 LYS A O 1
ATOM 1398 N N . GLN A 1 177 ? 13.465 -32.365 9.976 1.00 86.25 177 GLN A N 1
ATOM 1399 C CA . GLN A 1 177 ? 12.019 -32.496 10.180 1.00 86.25 177 GLN A CA 1
ATOM 1400 C C . GLN A 1 177 ? 11.544 -33.942 9.977 1.00 86.25 177 GLN A C 1
ATOM 1402 O O . GLN A 1 177 ? 10.731 -34.446 10.752 1.00 86.25 177 GLN A O 1
ATOM 1407 N N . ARG A 1 178 ? 12.091 -34.657 8.984 1.00 90.56 178 ARG A N 1
ATOM 1408 C CA . ARG A 1 178 ? 11.788 -36.083 8.768 1.00 90.56 178 ARG A CA 1
ATOM 1409 C C . ARG A 1 178 ? 12.219 -36.961 9.941 1.00 90.56 178 ARG A C 1
ATOM 1411 O O . ARG A 1 178 ? 11.529 -37.931 10.248 1.00 90.56 178 ARG A O 1
ATOM 1418 N N . GLU A 1 179 ? 13.337 -36.647 10.587 1.00 92.00 179 GLU A N 1
ATOM 1419 C CA . GLU A 1 179 ? 13.798 -37.367 11.777 1.00 92.00 179 GLU A CA 1
ATOM 1420 C C . GLU A 1 179 ? 12.871 -37.129 12.978 1.00 92.00 179 GLU A C 1
ATOM 1422 O O . GLU A 1 179 ? 12.446 -38.085 13.630 1.00 92.00 179 GLU A O 1
ATOM 1427 N N . GLN A 1 180 ? 12.457 -35.880 13.203 1.00 92.19 180 GLN A N 1
ATOM 1428 C CA . GLN A 1 180 ? 11.501 -35.530 14.258 1.00 92.19 180 GLN A CA 1
ATOM 1429 C C . GLN A 1 180 ? 10.145 -36.223 14.069 1.00 92.19 180 GLN A C 1
ATOM 1431 O O . GLN A 1 180 ? 9.590 -36.762 15.025 1.00 92.19 180 GLN A O 1
ATOM 1436 N N . ILE A 1 181 ? 9.632 -36.281 12.836 1.00 92.31 181 ILE A N 1
ATOM 1437 C CA . ILE A 1 181 ? 8.373 -36.976 12.528 1.00 92.31 181 ILE A CA 1
ATOM 1438 C C . ILE A 1 181 ? 8.480 -38.472 12.842 1.00 92.31 181 ILE A C 1
ATOM 1440 O O . ILE A 1 181 ? 7.556 -39.038 13.423 1.00 92.31 181 ILE A O 1
ATOM 1444 N N . LYS A 1 182 ? 9.610 -39.118 12.526 1.00 94.94 182 LYS A N 1
ATOM 1445 C CA . LYS A 1 182 ? 9.826 -40.534 12.870 1.00 94.94 182 LYS A CA 1
ATOM 1446 C C . LYS A 1 182 ? 9.838 -40.762 14.382 1.00 94.94 182 LYS A C 1
ATOM 1448 O O . LYS A 1 182 ? 9.272 -41.746 14.853 1.00 94.94 182 LYS A O 1
ATOM 1453 N N . PHE A 1 183 ? 10.453 -39.858 15.144 1.00 95.44 183 PHE A N 1
ATOM 1454 C CA . PHE A 1 183 ? 10.458 -39.934 16.605 1.00 95.44 183 PHE A CA 1
ATOM 1455 C C . PHE A 1 183 ? 9.051 -39.767 17.196 1.00 95.44 183 PHE A C 1
ATOM 1457 O O . PHE A 1 183 ? 8.639 -40.541 18.065 1.00 95.44 183 PHE A O 1
ATOM 1464 N N . LEU A 1 184 ? 8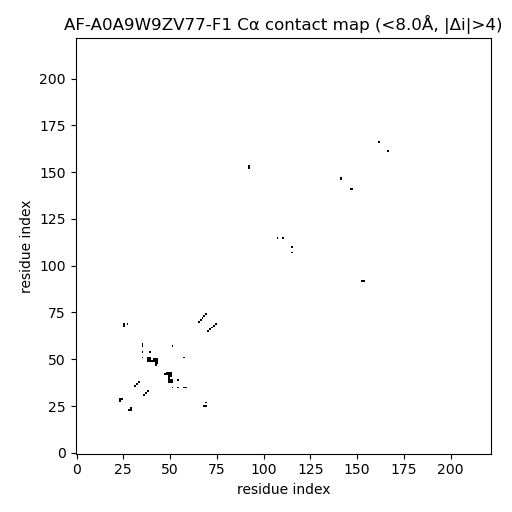.283 -38.800 16.688 1.00 93.69 184 LEU A N 1
ATOM 1465 C CA . LEU A 1 184 ? 6.892 -38.603 17.092 1.00 93.69 184 LEU A CA 1
ATOM 1466 C C . LEU A 1 184 ? 6.029 -39.817 16.746 1.00 93.69 184 LEU A C 1
ATOM 1468 O O . LEU A 1 184 ? 5.268 -40.276 17.591 1.00 93.69 184 LEU A O 1
ATOM 1472 N N . GLN A 1 185 ? 6.194 -40.385 15.551 1.00 94.12 185 GLN A N 1
ATOM 1473 C CA . GLN A 1 185 ? 5.470 -41.585 15.139 1.00 94.12 185 GLN A CA 1
ATOM 1474 C C . GLN A 1 185 ? 5.740 -42.759 16.088 1.00 94.12 185 GLN A C 1
ATOM 1476 O O . GLN A 1 185 ? 4.799 -43.421 16.520 1.00 94.12 185 GLN A O 1
ATOM 1481 N N . LYS A 1 186 ? 7.004 -42.966 16.477 1.00 95.31 186 LYS A N 1
ATOM 1482 C CA . LYS A 1 186 ? 7.380 -43.989 17.460 1.00 95.31 186 LYS A CA 1
ATOM 1483 C C . LYS A 1 186 ? 6.728 -43.739 18.824 1.00 95.31 186 LYS A C 1
ATOM 1485 O O . LYS A 1 186 ? 6.179 -44.655 19.420 1.00 95.31 186 LYS A O 1
ATOM 1490 N N . THR A 1 187 ? 6.725 -42.487 19.279 1.00 94.00 187 THR A N 1
ATOM 1491 C CA . THR A 1 187 ? 6.123 -42.102 20.566 1.00 94.00 187 THR A CA 1
ATOM 1492 C C . THR A 1 187 ? 4.610 -42.339 20.580 1.00 94.00 187 THR A C 1
ATOM 1494 O O . THR A 1 187 ? 4.067 -42.833 21.566 1.00 94.00 187 THR A O 1
ATOM 1497 N N . VAL A 1 188 ? 3.920 -42.021 19.482 1.00 95.62 188 VAL A N 1
ATOM 1498 C CA . VAL A 1 188 ? 2.475 -42.257 19.328 1.00 95.62 188 VAL A CA 1
ATOM 1499 C C . VAL A 1 188 ? 2.158 -43.753 19.306 1.00 95.62 188 VAL A C 1
ATOM 1501 O O . VAL A 1 188 ? 1.174 -44.182 19.908 1.00 95.62 188 VAL A O 1
ATOM 1504 N N . GLU A 1 189 ? 2.994 -44.563 18.656 1.00 95.06 189 GLU A N 1
ATOM 1505 C CA . GLU A 1 189 ? 2.827 -46.017 18.649 1.00 95.06 189 GLU A CA 1
ATOM 1506 C C . GLU A 1 189 ? 3.009 -46.614 20.054 1.00 95.06 189 GLU A C 1
ATOM 1508 O O . GLU A 1 189 ? 2.187 -47.423 20.490 1.00 95.06 189 GLU A O 1
ATOM 1513 N N . ASP A 1 190 ? 4.016 -46.156 20.800 1.00 95.31 190 ASP A N 1
ATOM 1514 C CA . ASP A 1 190 ? 4.244 -46.574 22.187 1.00 95.31 190 ASP A CA 1
ATOM 1515 C C . ASP A 1 190 ? 3.062 -46.182 23.094 1.00 95.31 190 ASP A C 1
ATOM 1517 O O . ASP A 1 190 ? 2.577 -47.001 23.878 1.00 95.31 190 ASP A O 1
ATOM 1521 N N . GLN A 1 191 ? 2.521 -44.967 22.937 1.00 94.88 191 GLN A N 1
ATOM 1522 C CA . GLN A 1 191 ? 1.311 -44.539 23.650 1.00 94.88 191 GLN A CA 1
ATOM 1523 C C . GLN A 1 191 ? 0.092 -45.399 23.295 1.00 94.88 191 GLN A C 1
ATOM 1525 O O . GLN A 1 191 ? -0.675 -45.776 24.183 1.00 94.88 191 GLN A O 1
ATOM 1530 N N . SER A 1 192 ? -0.080 -45.757 22.020 1.00 93.12 192 SER A N 1
ATOM 1531 C CA . SER A 1 192 ? -1.171 -46.631 21.575 1.00 93.12 192 SER A CA 1
ATOM 1532 C C . SER A 1 192 ? -1.085 -48.018 22.219 1.00 93.12 192 SER A C 1
ATOM 1534 O O . SER A 1 192 ? -2.091 -48.535 22.710 1.00 93.12 192 SER A O 1
ATOM 1536 N N . ARG A 1 193 ? 0.122 -48.593 22.305 1.00 92.81 193 ARG A N 1
ATOM 1537 C CA . ARG A 1 193 ? 0.364 -49.888 22.963 1.00 92.81 193 ARG A CA 1
ATOM 1538 C C . ARG A 1 193 ? 0.048 -49.841 24.456 1.00 92.81 193 ARG A C 1
ATOM 1540 O O . ARG A 1 193 ? -0.598 -50.753 24.969 1.00 92.81 193 ARG A O 1
ATOM 1547 N N . LEU A 1 194 ? 0.444 -48.769 25.144 1.00 93.75 194 LEU A N 1
ATOM 1548 C CA . LEU A 1 194 ? 0.125 -48.579 26.562 1.00 93.75 194 LEU A CA 1
ATOM 1549 C C . LEU A 1 194 ? -1.385 -48.468 26.790 1.00 93.75 194 LEU A C 1
ATOM 1551 O O . LEU A 1 194 ? -1.915 -49.123 27.684 1.00 93.75 194 LEU A O 1
ATOM 1555 N N . LEU A 1 195 ? -2.095 -47.702 25.958 1.00 91.50 195 LEU A N 1
ATOM 1556 C CA . LEU A 1 195 ? -3.554 -47.592 26.041 1.00 91.50 195 LEU A CA 1
ATOM 1557 C C . LEU A 1 195 ? -4.251 -48.934 25.789 1.00 91.50 195 LEU A C 1
ATOM 1559 O O . LEU A 1 195 ? -5.222 -49.259 26.475 1.00 91.50 195 LEU A O 1
ATOM 1563 N N . GLN A 1 196 ? -3.752 -49.736 24.846 1.00 91.50 196 GLN A N 1
ATOM 1564 C CA . GLN A 1 196 ? -4.275 -51.080 24.611 1.00 91.50 196 GLN A CA 1
ATOM 1565 C C . GLN A 1 196 ? -4.083 -51.984 25.830 1.00 91.50 196 GLN A C 1
ATOM 1567 O O . GLN A 1 196 ? -5.045 -52.647 26.225 1.00 91.50 196 GLN A O 1
ATOM 1572 N N . GLU A 1 197 ? -2.903 -51.967 26.458 1.00 91.19 197 GLU A N 1
ATOM 1573 C CA . GLU A 1 197 ? -2.635 -52.778 27.649 1.00 91.19 197 GLU A CA 1
ATOM 1574 C C . GLU A 1 197 ? -3.447 -52.305 28.858 1.00 91.19 197 GLU A C 1
ATOM 1576 O O . GLU A 1 197 ? -4.027 -53.137 29.552 1.00 91.19 197 GLU A O 1
ATOM 1581 N N . ILE A 1 198 ? -3.604 -50.992 29.060 1.00 91.00 198 ILE A N 1
ATOM 1582 C CA . ILE A 1 198 ? -4.504 -50.441 30.085 1.00 91.00 198 ILE A CA 1
ATOM 1583 C C . ILE A 1 198 ? -5.939 -50.908 29.831 1.00 91.00 198 ILE A C 1
ATOM 1585 O O . ILE A 1 198 ? -6.598 -51.388 30.750 1.00 91.00 198 ILE A O 1
ATOM 1589 N N . SER A 1 199 ? -6.433 -50.842 28.588 1.00 87.56 199 SER A N 1
ATOM 1590 C CA . SER A 1 199 ? -7.783 -51.330 28.274 1.00 87.56 199 SER A CA 1
ATOM 1591 C C . SER A 1 199 ? -7.921 -52.836 28.524 1.00 87.56 199 SER A C 1
ATOM 1593 O O . SER A 1 199 ? -8.974 -53.303 28.960 1.00 87.56 199 SER A O 1
ATOM 1595 N N . ARG A 1 200 ? -6.853 -53.605 28.276 1.00 87.12 200 ARG A N 1
ATOM 1596 C CA . ARG A 1 200 ? -6.816 -55.052 28.488 1.00 87.12 200 ARG A CA 1
ATOM 1597 C C . ARG A 1 200 ? -6.840 -55.382 29.976 1.00 87.12 200 ARG A C 1
ATOM 1599 O O . ARG A 1 200 ? -7.626 -56.236 30.379 1.00 87.12 200 ARG A O 1
ATOM 1606 N N . GLN A 1 201 ? -6.057 -54.667 30.781 1.00 87.81 201 GLN A N 1
ATOM 1607 C CA . GLN A 1 201 ? -6.071 -54.776 32.238 1.00 87.81 201 GLN A CA 1
ATOM 1608 C C . GLN A 1 201 ? -7.416 -54.345 32.819 1.00 87.81 201 GLN A C 1
ATOM 1610 O O . GLN A 1 201 ? -7.938 -55.047 33.673 1.00 87.81 201 GLN A O 1
ATOM 1615 N N . LEU A 1 202 ? -8.037 -53.276 32.311 1.00 82.00 202 LEU A N 1
ATOM 1616 C CA . LEU A 1 202 ? -9.387 -52.872 32.717 1.00 82.00 202 LEU A CA 1
ATOM 1617 C C . LEU A 1 202 ? -10.433 -53.937 32.370 1.00 82.00 202 LEU A C 1
ATOM 1619 O O . LEU A 1 202 ? -11.273 -54.250 33.204 1.00 82.00 202 LEU A O 1
ATOM 1623 N N . LYS A 1 203 ? -10.366 -54.557 31.184 1.00 78.56 203 LYS A N 1
ATOM 1624 C CA . LYS A 1 203 ? -11.255 -55.676 30.817 1.00 78.56 203 LYS A CA 1
ATOM 1625 C C . LYS A 1 203 ? -11.042 -56.921 31.683 1.00 78.56 203 LYS A C 1
ATOM 1627 O O . LYS A 1 203 ? -12.000 -57.642 31.941 1.00 78.56 203 LYS A O 1
ATOM 1632 N N . GLN A 1 204 ? -9.808 -57.197 32.104 1.00 78.69 204 GLN A N 1
ATOM 1633 C CA . GLN A 1 204 ? -9.490 -58.323 32.990 1.00 78.69 204 GLN A CA 1
ATOM 1634 C C . GLN A 1 204 ? -9.883 -58.032 34.445 1.00 78.69 204 GLN A C 1
ATOM 1636 O O . GLN A 1 204 ? -10.459 -58.895 35.098 1.00 78.69 204 GLN A O 1
ATOM 1641 N N . ALA A 1 205 ? -9.656 -56.810 34.930 1.00 69.81 205 ALA A N 1
ATOM 1642 C CA . ALA A 1 205 ? -10.069 -56.350 36.255 1.00 69.81 205 ALA A CA 1
ATOM 1643 C C . ALA A 1 205 ? -11.592 -56.177 36.374 1.00 69.81 205 ALA A C 1
ATOM 1645 O O . ALA A 1 205 ? -12.133 -56.328 37.461 1.00 69.81 205 ALA A O 1
ATOM 1646 N N . ALA A 1 206 ? -12.293 -55.929 35.263 1.00 60.44 206 ALA A N 1
ATOM 1647 C CA . ALA A 1 206 ? -13.753 -55.978 35.178 1.00 60.44 206 ALA A CA 1
ATOM 1648 C C . ALA A 1 206 ? -14.318 -57.416 35.088 1.00 60.44 206 ALA A C 1
ATOM 1650 O O . ALA A 1 206 ? -15.531 -57.585 35.017 1.00 60.44 206 ALA A O 1
ATOM 1651 N N . ARG A 1 207 ? -13.465 -58.455 35.085 1.00 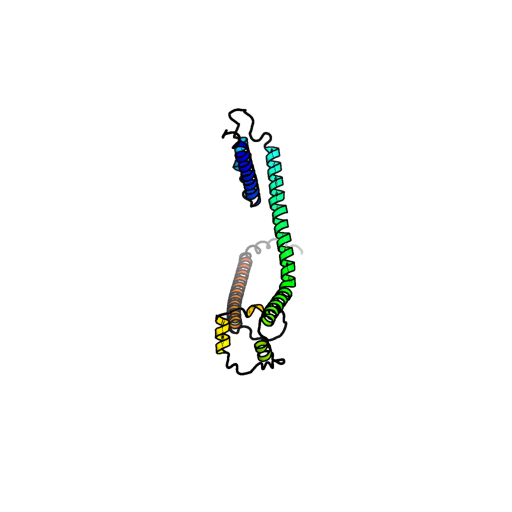53.53 207 ARG A N 1
ATOM 1652 C CA . ARG A 1 207 ? -13.851 -59.873 35.220 1.00 53.53 207 ARG A CA 1
ATOM 1653 C C . ARG A 1 207 ? -13.467 -60.426 36.602 1.00 53.53 207 ARG A C 1
ATOM 1655 O O . ARG A 1 207 ? -12.681 -61.366 36.711 1.00 53.53 207 ARG A O 1
ATOM 1662 N N . PRO A 1 208 ? -14.056 -59.885 37.669 1.00 54.19 208 PRO A N 1
ATOM 1663 C CA . PRO A 1 208 ? -14.758 -60.776 38.586 1.00 54.19 208 PRO A CA 1
ATOM 1664 C C . PRO A 1 208 ? -16.130 -60.186 38.934 1.00 54.19 208 PRO A C 1
ATOM 1666 O O . PRO A 1 208 ? -16.201 -59.001 39.232 1.00 54.19 208 PRO A O 1
ATOM 1669 N N . VAL A 1 209 ? -17.182 -61.022 38.881 1.00 50.44 209 VAL A N 1
ATOM 1670 C CA . VAL A 1 209 ? -18.514 -60.922 39.550 1.00 50.44 209 VAL A CA 1
ATOM 1671 C C . VAL A 1 209 ? -19.654 -61.617 38.760 1.00 50.44 209 VAL A C 1
ATOM 1673 O O . VAL A 1 209 ? -20.735 -61.772 39.303 1.00 50.44 209 VAL A O 1
ATOM 1676 N N . ASP A 1 210 ? -19.430 -62.217 37.582 1.00 46.09 210 ASP A N 1
ATOM 1677 C CA . ASP A 1 210 ? -20.530 -62.913 36.861 1.00 46.09 210 ASP A CA 1
ATOM 1678 C C . ASP A 1 210 ? -20.628 -64.444 37.063 1.00 46.09 210 ASP A C 1
ATOM 1680 O O . ASP A 1 210 ? -21.497 -65.087 36.480 1.00 46.09 210 ASP A O 1
ATOM 1684 N N . THR A 1 211 ? -19.800 -65.079 37.904 1.00 49.50 211 THR A N 1
ATOM 1685 C CA . THR A 1 211 ? -19.877 -66.545 38.138 1.00 49.50 211 THR A CA 1
ATOM 1686 C C . THR A 1 211 ? -20.576 -66.955 39.436 1.00 49.50 211 THR A C 1
ATOM 1688 O O . THR A 1 211 ? -20.399 -68.082 39.890 1.00 49.50 211 THR A O 1
ATOM 1691 N N . ALA A 1 212 ? -21.383 -66.082 40.040 1.00 44.47 212 ALA A N 1
ATOM 1692 C CA . ALA A 1 212 ? -22.078 -66.380 41.295 1.00 44.47 212 ALA A CA 1
ATOM 1693 C C . ALA A 1 212 ? -23.610 -66.283 41.208 1.00 44.47 212 ALA A C 1
ATOM 1695 O O . ALA A 1 212 ? -24.232 -65.930 42.197 1.00 44.47 212 ALA A O 1
ATOM 1696 N N . VAL A 1 213 ? -24.244 -66.595 40.070 1.00 45.09 213 VAL A N 1
ATOM 1697 C CA . VAL A 1 213 ? -25.708 -66.804 40.014 1.00 45.09 213 VAL A CA 1
ATOM 1698 C C . VAL A 1 213 ? -26.066 -67.804 38.904 1.00 45.09 213 VAL A C 1
ATOM 1700 O O . VAL A 1 213 ? -26.619 -67.408 37.887 1.00 45.09 213 VAL A O 1
ATOM 1703 N N . ASN A 1 214 ? -25.737 -69.097 39.041 1.00 39.94 214 ASN A N 1
ATOM 1704 C CA . ASN A 1 214 ? -26.516 -70.143 38.351 1.00 39.94 214 ASN A CA 1
ATOM 1705 C C . ASN A 1 214 ? -26.321 -71.552 38.943 1.00 39.94 214 ASN A C 1
ATOM 1707 O O . ASN A 1 214 ? -25.884 -72.482 38.267 1.00 39.94 214 ASN A O 1
ATOM 1711 N N . SER A 1 215 ? -26.639 -71.719 40.222 1.00 40.69 215 SER A N 1
ATOM 1712 C CA . SER A 1 215 ? -26.827 -73.048 40.820 1.00 40.69 215 SER A CA 1
ATOM 1713 C C . SER A 1 215 ? -28.034 -72.996 41.749 1.00 40.69 215 SER A C 1
ATOM 1715 O O . SER A 1 215 ? -27.930 -72.998 42.971 1.00 40.69 215 SER A O 1
ATOM 1717 N N . GLY A 1 216 ? -29.206 -72.887 41.132 1.00 42.06 216 GLY A N 1
ATOM 1718 C CA . GLY A 1 216 ? -30.487 -72.959 41.811 1.00 42.06 216 GLY A CA 1
ATOM 1719 C C . GLY A 1 216 ? -31.605 -73.209 40.809 1.00 42.06 216 GLY A C 1
ATOM 1720 O O . GLY A 1 216 ? -32.032 -72.270 40.151 1.00 42.06 216 GLY A O 1
ATOM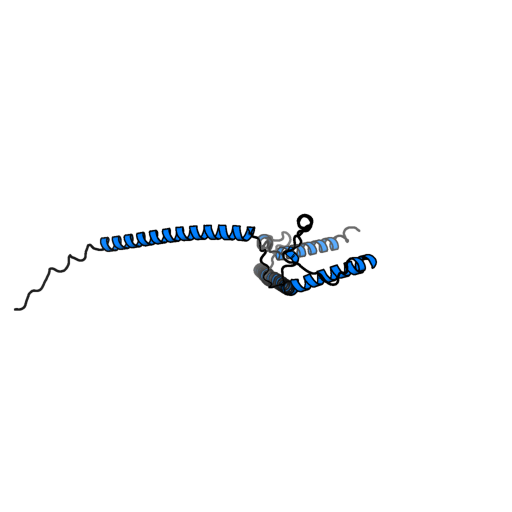 1721 N N . GLN A 1 217 ? -32.104 -74.454 40.807 1.00 36.78 217 GLN A N 1
ATOM 1722 C CA . GLN A 1 217 ? -33.353 -74.925 40.180 1.00 36.78 217 GLN A CA 1
ATOM 1723 C C . GLN A 1 217 ? -33.246 -75.129 38.648 1.00 36.78 217 GLN A C 1
ATOM 1725 O O . GLN A 1 217 ? -32.725 -74.279 37.945 1.00 36.78 217 GLN A O 1
ATOM 1730 N N . VAL A 1 218 ? -33.662 -76.235 38.021 1.00 40.56 218 VAL A N 1
ATOM 1731 C CA . VAL A 1 218 ? -34.793 -77.146 38.261 1.00 40.56 218 VAL A CA 1
ATOM 1732 C C . VAL A 1 218 ? -34.455 -78.519 37.646 1.00 40.56 218 VAL A C 1
ATOM 1734 O O . VAL A 1 218 ? -34.153 -78.590 36.458 1.00 40.56 218 VAL A O 1
ATOM 1737 N N . GLU A 1 219 ? -34.566 -79.600 38.419 1.00 41.09 219 GLU A N 1
ATOM 1738 C CA . GLU A 1 219 ? -34.684 -80.977 37.915 1.00 41.09 219 GLU A CA 1
ATOM 1739 C C . GLU A 1 219 ? -36.069 -81.492 38.340 1.00 41.09 219 GLU A C 1
ATOM 1741 O O . GLU A 1 219 ? -36.299 -81.772 39.514 1.00 41.09 219 GLU A O 1
ATOM 1746 N N . ILE A 1 220 ? -37.019 -81.509 37.400 1.00 40.56 220 ILE A N 1
ATOM 1747 C CA . ILE A 1 220 ? -38.298 -82.237 37.455 1.00 40.56 220 ILE A CA 1
ATOM 1748 C C . ILE A 1 220 ? -38.587 -82.689 36.017 1.00 40.56 220 ILE A C 1
ATOM 1750 O O . ILE A 1 220 ? -38.346 -81.912 35.092 1.00 40.56 220 ILE A O 1
ATOM 1754 N N . ILE A 1 221 ? -39.169 -83.890 35.880 1.00 41.66 221 ILE A N 1
ATOM 1755 C CA . ILE A 1 221 ? -39.440 -84.711 34.679 1.00 41.66 221 ILE A CA 1
ATOM 1756 C C . ILE A 1 221 ? -38.301 -85.739 34.507 1.00 41.66 221 ILE A C 1
ATOM 1758 O O . ILE A 1 221 ? -37.222 -85.377 34.058 1.00 41.66 221 ILE A O 1
ATOM 1762 N N . LEU A 1 222 ? -38.434 -87.017 34.883 1.00 36.12 222 LEU A N 1
ATOM 1763 C CA . LEU A 1 222 ? -39.584 -87.934 34.888 1.00 36.12 222 LEU A CA 1
ATOM 1764 C C . LEU A 1 222 ? -39.386 -89.020 35.962 1.00 36.12 222 LEU A C 1
ATOM 1766 O O . LEU A 1 222 ? -38.222 -89.442 36.138 1.00 36.12 222 LEU A O 1
#